Protein AF-A0AAV0XWF2-F1 (afdb_monomer_lite)

pLDDT: mean 73.37, std 20.9, range [36.09, 98.06]

Radius of gyration: 23.1 Å; chains: 1; bounding box: 45×58×69 Å

Foldseek 3Di:
DPPVQCVPDPPPSVPDDDDDDPDDDDDDDDPDDDDDPVVVVVVVVPPDPDPDPPVVVVVVVVVVCVVCVLDDPVRLLVLQQVLQVLCLVCCVPCVLQADDDDPPPPVVDRVCVVPDPPRGTGGDPLSSVLLRLLSVLCCVVAPLHQDPDPPSLVVSLVVSCVVSVVSVDDSVSSSVSSVVVNVVSVVVVVVVVVVVVVVVVD

InterPro domains:
  IPR022242 Transposable element P transposase-like, C-terminal [PF12596] (61-99)

Organism: NCBI:txid13131

Secondary structure (DSSP, 8-state):
--TTHHHHHGGGGGGS--S--------------TT--HHHHHHTT-----S-HHHHHHHHHHHHHHH---S-HHHHHHHHHHHHHHHHHHTTT-GGGB----TT---TT-HHHHH-SS-PPPBPHHHHHHHHHHHHHHHHHHTTS---STTHHHHHHHHHHHHTGGGT--HHHHHHHHHHHHHHHHHHHHHHHHHHHHHTT-

Sequence (202 aa):
MFSLRWYILGKHSDFVFTENTNSQVDLENRLLTENECLTSQMLNLSTFETDDPTECFDLLREFEMAENEPFNELEEDSAQYVAGYICNRFARKYPDLIKQTDDGDVAEDCWTNVKSRGGLKLPSNNLMAAIKFLEIEFKLVNGDNISKSKGIMKNMINRLTPIIQYLSIPQEVIDCLVRTRTFIRMNNLNKQLISDKYQKKK

Structure (mmCIF, N/CA/C/O backbone):
data_AF-A0AAV0XWF2-F1
#
_entry.id   AF-A0AAV0XWF2-F1
#
loop_
_atom_site.group_PDB
_atom_site.id
_atom_site.type_symbol
_atom_site.label_atom_id
_atom_site.label_alt_id
_atom_site.label_comp_id
_atom_site.label_asym_id
_atom_site.label_entity_id
_atom_site.label_seq_id
_atom_site.pdbx_PDB_ins_code
_atom_site.Cartn_x
_atom_site.Cartn_y
_atom_site.Cartn_z
_atom_site.occupancy
_atom_site.B_iso_or_equiv
_atom_site.auth_seq_id
_atom_site.auth_comp_id
_atom_site.auth_asym_id
_atom_site.auth_atom_id
_atom_site.pdbx_PDB_model_num
ATOM 1 N N . MET A 1 1 ? -0.489 18.533 18.727 1.00 52.41 1 MET A N 1
ATOM 2 C CA . MET A 1 1 ? 0.980 18.367 18.642 1.00 52.41 1 MET A CA 1
ATOM 3 C C . MET A 1 1 ? 1.599 18.211 20.047 1.00 52.41 1 MET A C 1
ATOM 5 O O . MET A 1 1 ? 2.389 19.043 20.460 1.00 52.41 1 MET A O 1
ATOM 9 N N . PHE A 1 2 ? 1.229 17.170 20.816 1.00 37.56 2 PHE A N 1
ATOM 10 C CA . PHE A 1 2 ? 1.662 17.010 22.229 1.00 37.56 2 PHE A CA 1
ATOM 11 C C . PHE A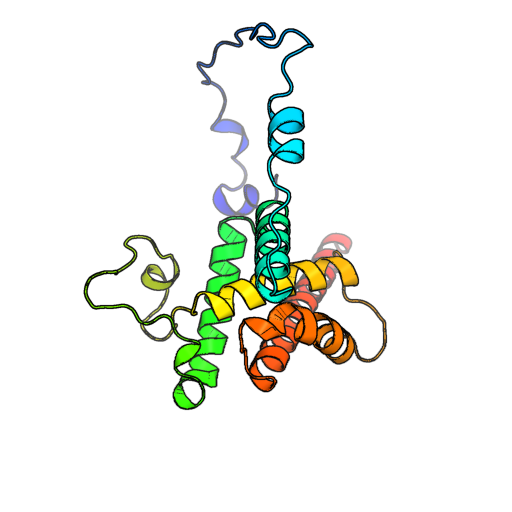 1 2 ? 2.046 15.575 22.643 1.00 37.56 2 PHE A C 1
ATOM 13 O O . PHE A 1 2 ? 2.571 15.375 23.733 1.00 37.56 2 PHE A O 1
ATOM 20 N N . SER A 1 3 ? 1.839 14.566 21.793 1.00 48.34 3 SER A N 1
ATOM 21 C CA . SER A 1 3 ? 2.024 13.157 22.172 1.00 48.34 3 SER A CA 1
ATOM 22 C C . SER A 1 3 ? 3.481 12.682 22.138 1.00 48.34 3 SER A C 1
ATOM 24 O O . SER A 1 3 ? 3.849 11.836 22.946 1.00 48.34 3 SER A O 1
ATOM 26 N N . LEU A 1 4 ? 4.332 13.240 21.266 1.00 51.38 4 LEU A N 1
ATOM 27 C CA . LEU A 1 4 ? 5.756 12.869 21.216 1.00 51.38 4 LEU A CA 1
ATOM 28 C C . LEU A 1 4 ? 6.623 13.612 22.249 1.00 51.38 4 LEU A C 1
ATOM 30 O O . LEU A 1 4 ? 7.622 13.064 22.708 1.00 51.38 4 LEU A O 1
ATOM 34 N N . ARG A 1 5 ? 6.232 14.830 22.660 1.00 42.03 5 ARG A N 1
ATOM 35 C CA . ARG A 1 5 ? 7.021 15.679 23.581 1.00 42.03 5 ARG A CA 1
ATOM 36 C C . ARG A 1 5 ? 7.185 15.067 24.981 1.00 42.03 5 ARG A C 1
ATOM 38 O O . ARG A 1 5 ? 8.212 15.277 25.616 1.00 42.03 5 ARG A O 1
ATOM 45 N N . TRP A 1 6 ? 6.227 14.250 25.423 1.00 43.75 6 TRP A N 1
ATOM 46 C CA . TRP A 1 6 ? 6.288 13.535 26.706 1.00 43.75 6 TRP A CA 1
ATOM 47 C C . TRP A 1 6 ? 7.317 12.400 26.730 1.00 43.75 6 TRP A C 1
ATOM 49 O O . TRP A 1 6 ? 7.845 12.071 27.790 1.00 43.75 6 TRP A O 1
ATOM 59 N N . TYR A 1 7 ? 7.594 11.793 25.574 1.00 48.31 7 TYR A N 1
ATOM 60 C CA . TYR A 1 7 ? 8.431 10.597 25.506 1.00 48.31 7 TYR A CA 1
ATOM 61 C C . TYR A 1 7 ? 9.929 10.923 25.590 1.00 48.31 7 TYR A C 1
ATOM 63 O O . TYR A 1 7 ? 10.714 10.072 25.994 1.00 48.31 7 TYR A O 1
ATOM 71 N N . ILE A 1 8 ? 10.321 12.150 25.225 1.00 54.16 8 ILE A N 1
ATOM 72 C CA . ILE A 1 8 ? 11.732 12.524 25.056 1.00 54.16 8 ILE A CA 1
ATOM 73 C C . ILE A 1 8 ? 12.295 13.310 26.258 1.00 54.16 8 ILE A C 1
ATOM 75 O O . ILE A 1 8 ? 13.470 13.148 26.561 1.00 54.16 8 ILE A O 1
ATOM 79 N N . LEU A 1 9 ? 11.503 14.125 26.976 1.00 54.94 9 LEU A N 1
ATOM 80 C CA . LEU A 1 9 ? 12.057 15.120 27.926 1.00 54.94 9 LEU A CA 1
ATOM 81 C C . LEU A 1 9 ? 11.618 15.002 29.400 1.00 54.94 9 LEU A C 1
ATOM 83 O O . LEU A 1 9 ? 12.156 15.710 30.249 1.00 54.94 9 LEU A O 1
ATOM 87 N N . GLY A 1 10 ? 10.684 14.113 29.753 1.00 55.22 10 GLY A N 1
ATOM 88 C CA . GLY A 1 10 ? 10.199 14.003 31.139 1.00 55.22 10 GLY A CA 1
ATOM 89 C C . GLY A 1 10 ? 9.578 15.303 31.699 1.00 55.22 10 GLY A C 1
ATOM 90 O O . GLY A 1 10 ? 9.295 16.243 30.961 1.00 55.22 10 GLY A O 1
ATOM 91 N N . LYS A 1 11 ? 9.333 15.360 33.021 1.00 48.12 11 LYS A N 1
ATOM 92 C CA . LYS A 1 11 ? 8.515 16.379 33.734 1.00 48.12 11 LYS A CA 1
ATOM 93 C C . LYS A 1 11 ? 9.027 17.840 33.717 1.00 48.12 11 LYS A C 1
ATOM 95 O O . LYS A 1 11 ? 8.490 18.663 34.452 1.00 48.12 11 LYS A O 1
ATOM 100 N N . HIS A 1 12 ? 10.029 18.180 32.908 1.00 48.22 12 HIS A N 1
ATOM 101 C CA . HIS A 1 12 ? 10.646 19.514 32.880 1.00 48.22 12 HIS A CA 1
ATOM 102 C C . HIS A 1 12 ? 10.627 20.183 31.491 1.00 48.22 12 HIS A C 1
ATOM 104 O O . HIS A 1 12 ? 11.421 21.084 31.232 1.00 48.22 12 HIS A O 1
ATOM 110 N N . SER A 1 13 ? 9.710 19.788 30.596 1.00 51.41 13 SER A N 1
ATOM 111 C CA . SER A 1 13 ? 9.604 20.360 29.239 1.00 51.41 13 SER A CA 1
ATOM 112 C C . SER A 1 13 ? 9.285 21.854 29.191 1.00 51.41 13 SER A C 1
ATOM 114 O O . SER A 1 13 ? 9.543 22.494 28.174 1.00 51.41 13 SER A O 1
ATOM 116 N N . ASP A 1 14 ? 8.730 22.407 30.267 1.00 47.56 14 ASP A N 1
ATOM 117 C CA . ASP A 1 14 ? 8.160 23.757 30.261 1.00 47.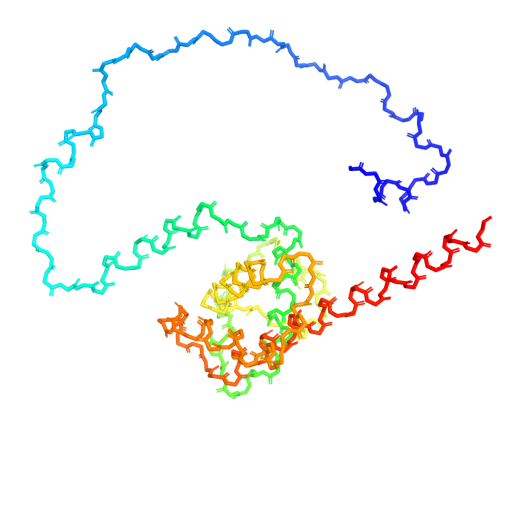56 14 ASP A CA 1
ATOM 118 C C . ASP A 1 14 ? 9.211 24.857 30.495 1.00 47.56 14 ASP A C 1
ATOM 120 O O . ASP A 1 14 ? 8.887 26.037 30.429 1.00 47.56 14 ASP A O 1
ATOM 124 N N . PHE A 1 15 ? 10.478 24.493 30.736 1.00 48.69 15 PHE A N 1
ATOM 125 C CA . PHE A 1 15 ? 11.550 25.445 31.056 1.00 48.69 15 PHE A CA 1
ATOM 126 C C . PHE A 1 15 ? 12.469 25.806 29.870 1.00 48.69 15 PHE A C 1
ATOM 128 O O . PHE A 1 15 ? 13.229 26.760 29.968 1.00 48.69 15 PHE A O 1
ATOM 135 N N . VAL A 1 16 ? 12.445 25.071 28.750 1.00 49.16 16 VAL A N 1
ATOM 136 C CA . VAL A 1 16 ? 13.552 25.140 27.763 1.00 49.16 16 VAL A CA 1
ATOM 137 C C . VAL A 1 16 ? 13.275 26.020 26.534 1.00 49.16 16 VAL A C 1
ATOM 139 O O . VAL A 1 16 ? 14.199 26.291 25.778 1.00 49.16 16 VAL A O 1
ATOM 142 N N . PHE A 1 17 ? 12.066 26.554 26.334 1.00 41.56 17 PHE A N 1
ATOM 143 C CA . PHE A 1 17 ? 11.808 27.436 25.181 1.00 41.56 17 PHE A CA 1
ATOM 144 C C . PHE A 1 17 ? 10.916 28.625 25.532 1.00 41.56 17 PHE A C 1
ATOM 146 O O . PHE A 1 17 ? 9.809 28.772 25.018 1.00 41.56 17 PHE A O 1
ATOM 153 N N . THR A 1 18 ? 11.423 29.496 26.396 1.00 50.41 18 THR A N 1
ATOM 154 C CA . THR A 1 18 ? 11.119 30.925 26.301 1.00 50.41 18 THR A CA 1
ATOM 155 C C . THR A 1 18 ? 12.265 31.610 25.561 1.00 50.41 18 THR A C 1
ATOM 157 O O . THR A 1 18 ? 13.421 31.408 25.914 1.00 50.41 18 THR A O 1
ATOM 160 N N . GLU A 1 19 ? 11.893 32.423 24.570 1.00 48.50 19 GLU A N 1
ATOM 161 C CA . GLU A 1 19 ? 12.713 33.437 23.885 1.00 48.50 19 GLU A CA 1
ATOM 162 C C . GLU A 1 19 ? 13.727 32.944 22.836 1.00 48.50 19 GLU A C 1
ATOM 164 O O . GLU A 1 19 ? 14.867 32.605 23.136 1.00 48.50 19 GLU A O 1
ATOM 169 N N . ASN A 1 20 ? 13.305 32.955 21.561 1.00 43.25 20 ASN A N 1
ATOM 170 C CA . ASN A 1 20 ? 13.874 33.840 20.525 1.00 43.25 20 ASN A CA 1
ATOM 171 C C . ASN A 1 20 ? 13.380 33.451 19.120 1.00 43.25 20 ASN A C 1
ATOM 173 O O . ASN A 1 20 ? 13.890 32.518 18.503 1.00 43.25 20 ASN A O 1
ATOM 177 N N . THR A 1 21 ? 12.437 34.219 18.572 1.00 40.06 21 THR A N 1
ATOM 178 C CA . THR A 1 21 ? 12.176 34.266 17.125 1.00 40.06 21 THR A CA 1
ATOM 179 C C . THR A 1 21 ? 12.342 35.705 16.647 1.00 40.06 21 THR A C 1
ATOM 181 O O . THR A 1 21 ? 11.493 36.548 16.924 1.00 40.06 21 THR A O 1
ATOM 184 N N . ASN A 1 22 ? 13.434 35.980 15.927 1.00 45.53 22 ASN A N 1
ATOM 185 C CA . ASN A 1 22 ? 13.671 37.241 15.216 1.00 45.53 22 ASN A CA 1
ATOM 186 C C . ASN A 1 22 ? 13.050 37.181 13.814 1.00 45.53 22 ASN A C 1
ATOM 188 O O . ASN A 1 22 ? 13.759 37.134 12.811 1.00 45.53 22 ASN A O 1
ATOM 192 N N . SER A 1 23 ? 11.723 37.159 13.729 1.00 48.00 23 SER A N 1
ATOM 193 C CA . SER A 1 23 ? 11.031 37.265 12.443 1.00 48.00 23 SER A CA 1
ATOM 194 C C . SER A 1 23 ? 9.997 38.374 12.539 1.00 48.00 23 SER A C 1
ATOM 196 O O . SER A 1 23 ? 8.970 38.241 13.200 1.00 48.00 23 SER A O 1
ATOM 198 N N . GLN A 1 24 ? 10.348 39.503 11.934 1.00 39.75 24 GLN A N 1
ATOM 199 C CA . GLN A 1 24 ? 9.510 40.680 11.790 1.00 39.75 24 GLN A CA 1
ATOM 200 C C . GLN A 1 24 ? 8.312 40.337 10.897 1.00 39.75 24 GLN A C 1
ATOM 202 O O . GLN A 1 24 ? 8.471 39.768 9.819 1.00 39.75 24 GLN A O 1
ATOM 207 N N . VAL A 1 25 ? 7.112 40.656 11.379 1.00 44.19 25 VAL A N 1
ATOM 208 C CA . VAL A 1 25 ? 5.871 40.600 10.605 1.00 44.19 25 VAL A CA 1
ATOM 209 C C . VAL A 1 25 ? 5.875 41.805 9.671 1.00 44.19 25 VAL A C 1
ATOM 211 O O . VAL A 1 25 ? 5.565 42.908 10.114 1.00 44.19 25 VAL A O 1
ATOM 214 N N . ASP A 1 26 ? 6.236 41.598 8.406 1.00 36.09 26 ASP A N 1
ATOM 215 C CA . ASP A 1 26 ? 6.026 42.599 7.361 1.00 36.09 26 ASP A CA 1
ATOM 216 C C . ASP A 1 26 ? 4.782 42.250 6.534 1.00 36.09 26 ASP A C 1
ATOM 218 O O . ASP A 1 26 ? 4.519 41.107 6.160 1.00 36.09 26 ASP A O 1
ATOM 222 N N . LEU A 1 27 ? 3.974 43.286 6.328 1.00 44.69 27 LEU A N 1
ATOM 223 C CA . LEU A 1 27 ? 2.686 43.288 5.657 1.00 44.69 27 LEU A CA 1
ATOM 224 C C . LEU A 1 27 ? 2.916 43.251 4.136 1.00 44.69 27 LEU A C 1
ATOM 226 O O . LEU A 1 27 ? 3.194 44.285 3.527 1.00 44.69 27 LEU A O 1
ATOM 230 N N . GLU A 1 28 ? 2.820 42.081 3.507 1.00 44.00 28 GLU A N 1
ATOM 231 C CA . GLU A 1 28 ? 2.928 41.991 2.048 1.00 44.00 28 GLU A CA 1
ATOM 232 C C . GLU A 1 28 ? 1.682 42.582 1.369 1.00 44.00 28 GLU A C 1
ATOM 234 O O . GLU A 1 28 ? 0.554 42.102 1.510 1.00 44.00 28 GLU A O 1
ATOM 239 N N . ASN A 1 29 ? 1.897 43.665 0.623 1.00 40.59 29 ASN A N 1
ATOM 240 C CA . ASN A 1 29 ? 0.897 44.281 -0.237 1.00 40.59 29 ASN A CA 1
ATOM 241 C C . ASN A 1 29 ? 0.568 43.355 -1.421 1.00 40.59 29 ASN A C 1
ATOM 243 O O . ASN A 1 29 ? 1.458 42.888 -2.128 1.00 40.59 29 ASN A O 1
ATOM 247 N N . ARG A 1 30 ? -0.734 43.139 -1.658 1.00 41.00 30 ARG A N 1
ATOM 248 C CA . ARG A 1 30 ? -1.288 42.394 -2.802 1.00 41.00 30 ARG A CA 1
ATOM 249 C C . ARG A 1 30 ? -0.748 42.937 -4.128 1.00 41.00 30 ARG A C 1
ATOM 251 O O . ARG A 1 30 ? -1.037 44.070 -4.499 1.00 41.00 30 ARG A O 1
ATOM 258 N N . LEU A 1 31 ? -0.031 42.086 -4.854 1.00 43.12 31 LEU A N 1
ATOM 259 C CA . LEU A 1 31 ? 0.651 42.394 -6.114 1.00 43.12 31 LEU A CA 1
ATOM 260 C C . LEU A 1 31 ? -0.075 41.789 -7.331 1.00 43.12 31 LEU A C 1
ATOM 262 O O . LEU A 1 31 ? 0.564 41.341 -8.273 1.00 43.12 31 LEU A O 1
ATOM 266 N N . LEU A 1 32 ? -1.413 41.734 -7.311 1.00 40.12 32 LEU A N 1
ATOM 267 C CA . LEU A 1 32 ? -2.220 41.266 -8.445 1.00 40.12 32 LEU A CA 1
ATOM 268 C C . LEU A 1 32 ? -3.424 42.190 -8.657 1.00 40.12 32 LEU A C 1
ATOM 270 O O . LEU A 1 32 ? -4.366 42.204 -7.864 1.00 40.12 32 LEU A O 1
ATOM 274 N N . THR A 1 33 ? -3.372 42.967 -9.736 1.00 45.38 33 THR A N 1
ATOM 275 C CA . THR A 1 33 ? -4.508 43.695 -10.314 1.00 45.38 33 THR A CA 1
ATOM 276 C C . THR A 1 33 ? -5.374 42.717 -11.118 1.00 45.38 33 THR A C 1
ATOM 278 O O . THR A 1 33 ? -4.855 41.849 -11.813 1.00 45.38 33 THR A O 1
ATOM 281 N N . GLU A 1 34 ? -6.695 42.853 -11.022 1.00 49.62 34 GLU A N 1
ATOM 282 C CA . GLU A 1 34 ? -7.719 41.840 -11.348 1.00 49.62 34 GLU A CA 1
ATOM 283 C C . GLU A 1 34 ? -7.874 41.382 -12.821 1.00 49.62 34 GLU A C 1
ATOM 285 O O . GLU A 1 34 ? -8.916 40.823 -13.136 1.00 49.62 34 GLU A O 1
ATOM 290 N N . ASN A 1 35 ? -6.921 41.554 -13.749 1.00 52.62 35 ASN A N 1
ATOM 291 C CA . ASN A 1 35 ? -7.235 41.362 -15.183 1.00 52.62 35 ASN A CA 1
ATOM 292 C C . ASN A 1 35 ? -6.208 40.668 -16.098 1.00 52.62 35 ASN A C 1
ATOM 294 O O . ASN A 1 35 ? -6.305 40.817 -17.313 1.00 52.62 35 ASN A O 1
ATOM 298 N N . GLU A 1 36 ? -5.299 39.828 -15.603 1.00 47.50 36 GLU A N 1
ATOM 299 C CA . GLU A 1 36 ? -4.411 39.058 -16.500 1.00 47.50 36 GLU A CA 1
ATOM 300 C C . GLU A 1 36 ? -4.414 37.555 -16.188 1.00 47.50 36 GLU A C 1
ATOM 302 O O . GLU A 1 36 ? -3.466 36.989 -15.651 1.00 47.50 36 GLU A O 1
ATOM 307 N N . CYS A 1 37 ? -5.505 36.872 -16.552 1.00 45.03 37 CYS A N 1
ATOM 308 C CA . CYS A 1 37 ? -5.549 35.408 -16.583 1.00 45.03 37 CYS A CA 1
ATOM 309 C C . CYS A 1 37 ? -4.976 34.894 -17.916 1.00 45.03 37 CYS A C 1
ATOM 311 O O . CYS A 1 37 ? -5.716 34.572 -18.853 1.00 45.03 37 CYS A O 1
ATOM 313 N N . LEU A 1 38 ? -3.642 34.802 -17.981 1.00 46.12 38 LEU A N 1
ATOM 314 C CA . LEU A 1 38 ? -2.884 34.140 -19.059 1.00 46.12 38 LEU A CA 1
ATOM 315 C C . LEU A 1 38 ? -3.366 32.698 -19.315 1.00 46.12 38 LEU A C 1
ATOM 317 O O . LEU A 1 38 ? -3.300 32.196 -20.437 1.00 46.12 38 LEU A O 1
ATOM 321 N N . THR A 1 39 ? -3.928 32.055 -18.291 1.00 54.06 39 THR A N 1
ATOM 322 C CA . THR A 1 39 ? -4.450 30.687 -18.334 1.00 54.06 39 THR A CA 1
ATOM 323 C C . THR A 1 39 ? -5.619 30.526 -19.310 1.00 54.06 39 THR A C 1
ATOM 325 O O . THR A 1 39 ? -5.737 29.483 -19.948 1.00 54.06 39 THR A O 1
ATOM 328 N N . SER A 1 40 ? -6.457 31.557 -19.497 1.00 44.81 40 SER A N 1
ATOM 329 C CA . SER A 1 40 ? -7.588 31.465 -20.438 1.00 44.81 40 SER A CA 1
ATOM 330 C C . SER A 1 40 ? -7.167 31.569 -21.909 1.00 44.81 40 SER A C 1
ATOM 332 O O . SER A 1 40 ? -7.821 30.987 -22.771 1.00 44.81 40 SER A O 1
ATOM 334 N N . GLN A 1 41 ? -6.057 32.257 -22.208 1.00 48.84 41 GLN A N 1
ATOM 335 C CA . GLN A 1 41 ? -5.552 32.380 -23.580 1.00 48.84 41 GLN A CA 1
ATOM 336 C C . GLN A 1 41 ? -4.835 31.110 -24.050 1.00 48.84 41 GLN A C 1
ATOM 338 O O . GLN A 1 41 ? -4.954 30.757 -25.221 1.00 48.84 41 GLN A O 1
ATOM 343 N N . MET A 1 42 ? -4.163 30.385 -23.150 1.00 51.75 42 MET A N 1
ATOM 344 C CA . MET A 1 42 ? -3.501 29.120 -23.500 1.00 51.75 42 MET A CA 1
ATOM 345 C C . MET A 1 42 ? -4.497 27.998 -23.825 1.00 51.75 42 MET A C 1
ATOM 347 O O . MET A 1 42 ? -4.247 27.217 -24.738 1.00 51.75 42 MET A O 1
ATOM 351 N N . LEU A 1 43 ? -5.660 27.964 -23.160 1.00 54.78 43 LEU A N 1
ATOM 352 C CA . LEU A 1 43 ? -6.696 26.949 -23.407 1.00 54.78 43 LEU A CA 1
ATOM 353 C C . LEU A 1 43 ? -7.336 27.042 -24.803 1.00 54.78 43 LEU A C 1
ATOM 355 O O . LEU A 1 43 ? -7.799 26.032 -25.324 1.00 54.78 43 LEU A O 1
ATOM 359 N N . ASN A 1 44 ? -7.339 28.222 -25.432 1.00 47.97 44 ASN A N 1
ATOM 360 C CA . ASN A 1 44 ? -7.906 28.407 -26.774 1.00 47.97 44 ASN A CA 1
ATOM 361 C C . ASN A 1 44 ? -6.928 28.078 -27.914 1.00 47.97 44 ASN A C 1
ATOM 363 O O . ASN A 1 44 ? -7.349 28.039 -29.069 1.00 47.97 44 ASN A O 1
ATOM 367 N N . LEU A 1 45 ? -5.641 27.856 -27.620 1.00 41.81 45 LEU A N 1
ATOM 368 C CA . LEU A 1 45 ? -4.628 27.546 -28.636 1.00 41.81 45 LEU A CA 1
ATOM 369 C C . LEU A 1 45 ? -4.300 26.048 -28.737 1.00 41.81 45 LEU A C 1
ATOM 371 O O . LEU A 1 45 ? -3.645 25.637 -29.691 1.00 41.81 45 LEU A O 1
ATOM 375 N N . SER A 1 46 ? -4.764 25.226 -27.792 1.00 45.91 46 SER A N 1
ATOM 376 C CA . SER A 1 46 ? -4.453 23.796 -27.712 1.00 45.91 46 SER A CA 1
ATOM 377 C C . SER A 1 46 ? -5.651 22.907 -28.063 1.00 45.91 46 SER A C 1
ATOM 379 O O . SER A 1 46 ? -6.050 22.051 -27.279 1.00 45.91 46 SER A O 1
ATOM 381 N N . THR A 1 47 ? -6.217 23.067 -29.260 1.00 45.12 47 THR A N 1
ATOM 382 C CA . THR A 1 47 ? -6.905 21.948 -29.933 1.00 45.12 47 THR A CA 1
ATOM 383 C C . THR A 1 47 ? -5.825 21.022 -30.492 1.00 45.12 47 THR A C 1
ATOM 385 O O . THR A 1 47 ? -5.447 21.122 -31.656 1.00 45.12 47 THR A O 1
ATOM 388 N N . PHE A 1 48 ? -5.252 20.179 -29.632 1.00 43.16 48 PHE A N 1
ATOM 389 C CA . PHE A 1 48 ? -4.410 19.071 -30.067 1.00 43.16 48 PHE A CA 1
ATOM 390 C C . PHE A 1 48 ? -5.313 17.868 -30.337 1.00 43.16 48 PHE A C 1
ATOM 392 O O . PHE A 1 48 ? -5.912 17.308 -29.422 1.00 43.16 48 PHE A O 1
ATOM 399 N N . GLU A 1 49 ? -5.425 17.492 -31.609 1.00 49.78 49 GLU A N 1
ATOM 400 C CA . GLU A 1 49 ? -5.871 16.158 -31.999 1.00 49.78 49 GLU A CA 1
ATOM 401 C C . GLU A 1 49 ? -4.765 15.173 -31.597 1.00 49.78 49 GLU A C 1
ATOM 403 O O . GLU A 1 49 ? -3.750 15.047 -32.279 1.00 49.78 49 GLU A O 1
ATOM 408 N N . THR A 1 50 ? -4.914 14.526 -30.443 1.00 41.50 50 THR A N 1
ATOM 409 C CA . THR A 1 50 ? -4.091 13.373 -30.064 1.00 41.50 50 THR A CA 1
ATOM 410 C C . THR A 1 50 ? -4.935 12.115 -30.210 1.00 41.50 50 THR A C 1
ATOM 412 O O . THR A 1 50 ? -5.858 11.887 -29.430 1.00 41.50 50 THR A O 1
ATOM 415 N N . ASP A 1 51 ? -4.604 11.306 -31.215 1.00 44.84 51 ASP A N 1
ATOM 416 C CA . ASP A 1 51 ? -5.256 10.043 -31.591 1.00 44.84 51 ASP A CA 1
ATOM 417 C C . ASP A 1 51 ? -5.036 8.875 -30.595 1.00 44.84 51 ASP A C 1
ATOM 419 O O . ASP A 1 51 ? -5.292 7.719 -30.933 1.00 44.84 51 ASP A O 1
ATOM 423 N N . ASP A 1 52 ? -4.605 9.133 -29.355 1.00 49.97 52 ASP A N 1
ATOM 424 C CA . ASP A 1 52 ? -4.465 8.098 -28.321 1.00 49.97 52 ASP A CA 1
ATOM 425 C C . ASP A 1 52 ? -5.003 8.570 -26.949 1.00 49.97 52 ASP A C 1
ATOM 427 O O . ASP A 1 52 ? -4.389 9.413 -26.291 1.00 49.97 52 ASP A O 1
ATOM 431 N N . PRO A 1 53 ? -6.143 8.028 -26.473 1.00 50.69 53 PRO A N 1
ATOM 432 C CA . PRO A 1 53 ? -6.721 8.341 -25.161 1.00 50.69 53 PRO A CA 1
ATOM 433 C C . PRO A 1 53 ? -5.840 7.969 -23.958 1.00 50.69 53 PRO A C 1
ATOM 435 O O . PRO A 1 53 ? -6.178 8.330 -22.827 1.00 50.69 53 PRO A O 1
ATOM 438 N N . THR A 1 54 ? -4.765 7.205 -24.170 1.00 50.62 54 THR A N 1
ATOM 439 C CA . THR A 1 54 ? -3.960 6.617 -23.092 1.00 50.62 54 THR A CA 1
ATOM 440 C C . THR A 1 54 ? -3.050 7.649 -22.415 1.00 50.62 54 THR A C 1
ATOM 442 O O . THR A 1 54 ? -2.996 7.687 -21.189 1.00 50.62 54 THR A O 1
ATOM 445 N N . GLU A 1 55 ? -2.433 8.565 -23.171 1.00 47.53 55 GLU A N 1
ATOM 446 C CA . GLU A 1 55 ? -1.499 9.567 -22.618 1.00 47.53 55 GLU A CA 1
ATOM 447 C C . GLU A 1 55 ? -2.197 10.658 -21.779 1.00 47.53 55 GLU A C 1
ATOM 449 O O . GLU A 1 55 ? -1.645 11.164 -20.802 1.00 47.53 55 GLU A O 1
ATOM 454 N N . CYS A 1 56 ? -3.450 11.001 -22.101 1.00 46.88 56 CYS A N 1
ATOM 455 C CA . CYS A 1 56 ? -4.213 12.019 -21.366 1.00 46.88 56 CYS A CA 1
ATOM 456 C C . CYS A 1 56 ? -4.606 11.554 -19.947 1.00 46.88 56 CYS A C 1
ATOM 458 O O . CYS A 1 56 ? -4.689 12.359 -19.015 1.00 46.88 56 CYS A O 1
ATOM 460 N N . PHE A 1 57 ? -4.815 10.246 -19.765 1.00 54.09 57 PHE A N 1
ATOM 461 C CA . PHE A 1 57 ? -5.190 9.653 -18.478 1.00 54.09 57 PHE A CA 1
ATOM 462 C C . PHE A 1 57 ? -4.035 9.578 -17.476 1.00 54.09 57 PHE A C 1
ATOM 464 O O . PHE A 1 57 ? -4.287 9.510 -16.269 1.00 54.09 57 PHE A O 1
ATOM 471 N N . ASP A 1 58 ? -2.799 9.566 -17.971 1.00 58.62 58 ASP A N 1
ATOM 472 C CA . ASP A 1 58 ? -1.597 9.510 -17.144 1.00 58.62 58 ASP A CA 1
ATOM 473 C C . ASP A 1 58 ? -1.290 10.889 -16.553 1.00 58.62 58 ASP A C 1
ATOM 475 O O . ASP A 1 58 ? -1.101 11.002 -15.342 1.00 58.62 58 ASP A O 1
ATOM 479 N N . LEU A 1 59 ? -1.398 11.956 -17.356 1.00 63.72 59 LEU A N 1
ATOM 480 C CA . LEU A 1 59 ? -1.222 13.334 -16.881 1.00 63.72 59 LEU A CA 1
ATOM 481 C C . LEU A 1 59 ? -2.241 13.713 -15.797 1.00 63.72 59 LEU A C 1
ATOM 483 O O . LEU A 1 59 ? -1.860 14.227 -14.750 1.00 63.72 59 LEU A O 1
ATOM 487 N N . LEU A 1 60 ? -3.533 13.432 -16.006 1.00 66.38 60 LEU A N 1
ATOM 488 C CA . LEU A 1 60 ? -4.573 13.723 -15.007 1.00 66.38 60 LEU A CA 1
ATOM 489 C C . LEU A 1 60 ? -4.315 12.998 -13.678 1.00 66.38 60 LEU A C 1
ATOM 491 O O . LEU A 1 60 ? -4.476 13.597 -12.616 1.00 66.38 60 LEU A O 1
ATOM 495 N N . ARG A 1 61 ? -3.858 11.741 -13.724 1.00 64.38 61 ARG A N 1
ATOM 496 C CA . ARG A 1 61 ? -3.511 10.977 -12.518 1.00 64.38 61 ARG A CA 1
ATOM 497 C C . ARG A 1 61 ? -2.269 11.511 -11.820 1.00 64.38 61 ARG A C 1
ATOM 499 O O . ARG A 1 61 ? -2.255 11.564 -10.594 1.00 64.38 61 ARG A O 1
ATOM 506 N N . GLU A 1 62 ? -1.246 11.916 -12.564 1.00 62.59 62 GLU A N 1
ATOM 507 C CA . GLU A 1 62 ? -0.068 12.568 -11.986 1.00 62.59 62 GLU A CA 1
ATOM 508 C C . GLU A 1 62 ? -0.441 13.874 -11.271 1.00 62.59 62 GLU A C 1
ATOM 510 O O . GLU A 1 62 ? 0.016 14.105 -10.151 1.00 62.59 62 GLU A O 1
ATOM 515 N N . PHE A 1 63 ? -1.333 14.684 -11.855 1.00 62.88 63 PHE A N 1
ATOM 516 C CA . PHE A 1 63 ? -1.867 15.882 -11.198 1.00 62.88 63 PHE A CA 1
ATOM 517 C C . PHE A 1 63 ? -2.673 15.545 -9.932 1.00 62.88 63 PHE A C 1
ATOM 519 O O . PHE A 1 63 ? -2.446 16.151 -8.886 1.00 62.88 63 PHE A O 1
ATOM 526 N N . GLU A 1 64 ? -3.558 14.544 -9.979 1.00 64.69 64 GLU A N 1
ATOM 527 C CA . GLU A 1 64 ? -4.329 14.094 -8.808 1.00 64.69 64 GLU A CA 1
ATOM 528 C C . GLU A 1 64 ? -3.433 13.563 -7.673 1.00 64.69 64 GLU A C 1
ATOM 530 O O . GLU A 1 64 ? -3.743 13.765 -6.493 1.00 64.69 64 GLU A O 1
ATOM 535 N N . MET A 1 65 ? -2.317 12.904 -8.015 1.00 62.31 65 MET A N 1
ATOM 536 C CA . MET A 1 65 ? -1.300 12.450 -7.060 1.00 62.31 65 MET A CA 1
ATOM 537 C C . MET A 1 65 ? -0.523 13.617 -6.449 1.00 62.31 65 MET A C 1
ATOM 539 O O . MET A 1 65 ? -0.281 13.607 -5.244 1.00 62.31 65 MET A O 1
ATOM 543 N N . ALA A 1 66 ? -0.150 14.613 -7.256 1.00 58.00 66 ALA A N 1
ATOM 544 C CA . ALA A 1 66 ? 0.583 15.789 -6.793 1.00 58.00 66 ALA A CA 1
ATOM 545 C C . ALA A 1 66 ? -0.242 16.651 -5.820 1.00 58.00 66 ALA A C 1
ATOM 547 O O . ALA A 1 66 ? 0.320 17.252 -4.905 1.00 58.00 66 ALA A O 1
ATOM 548 N N . GLU A 1 67 ? -1.569 16.684 -5.970 1.00 62.44 67 GLU A N 1
ATOM 549 C CA . GLU A 1 67 ? -2.459 17.398 -5.044 1.00 62.44 67 GLU A CA 1
ATOM 550 C C . GLU A 1 67 ? -2.810 16.596 -3.775 1.00 62.44 67 GLU A C 1
ATOM 552 O O . GLU A 1 67 ? -3.186 17.190 -2.763 1.00 62.44 67 GLU A O 1
ATOM 557 N N . ASN A 1 68 ? -2.664 15.264 -3.782 1.00 67.00 68 ASN A N 1
ATOM 558 C CA . ASN A 1 68 ? -3.034 14.381 -2.667 1.00 67.00 68 ASN A CA 1
ATOM 559 C C . ASN A 1 68 ? -1.867 13.511 -2.184 1.00 67.00 68 ASN A C 1
ATOM 561 O O . ASN A 1 68 ? -1.992 12.285 -2.136 1.00 67.00 68 ASN A O 1
ATOM 565 N N . GLU A 1 69 ? -0.752 14.124 -1.777 1.00 82.81 69 GLU A N 1
ATOM 566 C CA . GLU A 1 69 ? 0.363 13.385 -1.175 1.00 82.81 69 GLU A CA 1
ATOM 567 C C . GLU A 1 69 ? -0.123 12.644 0.097 1.00 82.81 69 GLU A C 1
ATOM 569 O O . GLU A 1 69 ? -0.480 13.276 1.100 1.00 82.81 69 GLU A O 1
ATOM 574 N N . PRO A 1 70 ? -0.214 11.295 0.082 1.00 87.56 70 PRO A N 1
ATOM 575 C CA . PRO A 1 70 ? -0.952 10.563 1.111 1.00 87.56 70 PRO A CA 1
ATOM 576 C C . PRO A 1 70 ? -0.158 10.364 2.400 1.00 87.56 70 PRO A C 1
ATOM 578 O O . PRO A 1 70 ? -0.735 9.911 3.399 1.00 87.56 70 PRO A O 1
ATOM 581 N N . PHE A 1 71 ? 1.135 10.676 2.368 1.00 89.62 71 PHE A N 1
ATOM 582 C CA . PHE A 1 71 ? 2.082 10.506 3.453 1.00 89.62 71 PHE A CA 1
ATOM 583 C C . PHE A 1 71 ? 2.779 11.833 3.749 1.00 89.62 71 PHE A C 1
ATOM 585 O O . PHE A 1 71 ? 3.155 12.566 2.844 1.00 89.62 71 PHE A O 1
ATOM 592 N N . ASN A 1 72 ? 3.007 12.131 5.025 1.00 90.56 72 ASN A N 1
ATOM 593 C CA . ASN A 1 72 ? 4.098 13.048 5.367 1.00 90.56 72 ASN A CA 1
ATOM 594 C C . ASN A 1 72 ? 5.457 12.330 5.250 1.00 90.56 72 ASN A C 1
ATOM 596 O O . ASN A 1 72 ? 5.499 11.106 5.169 1.00 90.56 72 ASN A O 1
ATOM 600 N N . GLU A 1 73 ? 6.559 13.076 5.324 1.00 84.75 73 GLU A N 1
ATOM 601 C CA . GLU A 1 73 ? 7.934 12.557 5.205 1.00 84.75 73 GLU A CA 1
ATOM 602 C C . GLU A 1 73 ? 8.194 11.300 6.069 1.00 84.75 73 GLU A C 1
ATOM 604 O O . GLU A 1 73 ? 8.671 10.275 5.585 1.00 84.75 73 GLU A O 1
ATOM 609 N N . LEU A 1 74 ? 7.768 11.313 7.339 1.00 83.75 74 LEU A N 1
ATOM 610 C CA . LEU A 1 74 ? 7.938 10.172 8.248 1.00 83.75 74 LEU A CA 1
ATOM 611 C C . LEU A 1 74 ? 7.064 8.964 7.863 1.00 83.75 74 LEU A C 1
ATOM 613 O O . LEU A 1 74 ? 7.445 7.800 8.052 1.00 83.75 74 LEU A O 1
ATOM 617 N N . GLU A 1 75 ? 5.848 9.224 7.395 1.00 90.12 75 GLU A N 1
ATOM 618 C CA . GLU A 1 75 ? 4.950 8.182 6.907 1.00 90.12 75 GLU A CA 1
ATOM 619 C C . GLU A 1 75 ? 5.463 7.573 5.601 1.00 90.12 75 GLU A C 1
ATOM 621 O O . GLU A 1 75 ? 5.319 6.365 5.418 1.00 90.12 75 GLU A O 1
ATOM 626 N N . GLU A 1 76 ? 6.115 8.363 4.748 1.00 89.88 76 GLU A N 1
ATOM 627 C CA . GLU A 1 76 ? 6.709 7.905 3.494 1.00 89.88 76 GLU A CA 1
ATOM 628 C C . GLU A 1 76 ? 7.892 6.967 3.758 1.00 89.88 76 GLU A C 1
ATOM 630 O O . GLU A 1 76 ? 7.920 5.856 3.225 1.00 89.88 76 GLU A O 1
ATOM 635 N N . ASP A 1 77 ? 8.781 7.313 4.692 1.00 87.31 77 ASP A N 1
ATOM 636 C CA . ASP A 1 77 ? 9.846 6.416 5.166 1.00 87.31 77 ASP A CA 1
ATOM 637 C C . ASP A 1 77 ? 9.289 5.104 5.738 1.00 87.31 77 ASP A C 1
ATOM 639 O O . ASP A 1 77 ? 9.811 4.002 5.513 1.00 87.31 77 ASP A O 1
ATOM 643 N N . SER A 1 78 ? 8.192 5.201 6.491 1.00 89.62 78 SER A N 1
ATOM 644 C CA . SER A 1 78 ? 7.514 4.037 7.066 1.00 89.62 78 SER A CA 1
ATOM 645 C C . SER A 1 78 ? 6.875 3.165 5.981 1.00 89.62 78 SER A C 1
ATOM 647 O O . SER A 1 78 ? 6.933 1.932 6.056 1.00 89.62 78 SER A O 1
ATOM 649 N N . ALA A 1 79 ? 6.288 3.787 4.960 1.00 92.44 79 ALA A N 1
ATOM 650 C CA . ALA A 1 79 ? 5.722 3.112 3.803 1.00 92.44 79 ALA A CA 1
ATOM 651 C C . ALA A 1 79 ? 6.817 2.414 2.988 1.00 92.44 79 ALA A C 1
ATOM 653 O O . ALA A 1 79 ? 6.668 1.234 2.663 1.00 92.44 79 ALA A O 1
ATOM 654 N N . GLN A 1 80 ? 7.953 3.076 2.758 1.00 91.38 80 GLN A N 1
ATOM 655 C CA . GLN A 1 80 ? 9.115 2.503 2.083 1.00 91.38 80 GLN A CA 1
ATOM 656 C C . GLN A 1 80 ? 9.687 1.306 2.856 1.00 91.38 80 GLN A C 1
ATOM 658 O O . GLN A 1 80 ? 10.041 0.288 2.259 1.00 91.38 80 GLN A O 1
ATOM 663 N N . TYR A 1 81 ? 9.702 1.361 4.191 1.00 90.00 81 TYR A N 1
ATOM 664 C CA . TYR A 1 81 ? 10.095 0.217 5.014 1.00 90.00 81 TYR A CA 1
ATOM 665 C C . TYR A 1 81 ? 9.177 -0.999 4.802 1.00 90.00 81 TYR A C 1
ATOM 667 O O . TYR A 1 81 ? 9.646 -2.128 4.625 1.00 90.00 81 TYR A O 1
ATOM 675 N N . VAL A 1 82 ? 7.858 -0.785 4.789 1.00 92.06 82 VAL A N 1
ATOM 676 C CA . VAL A 1 82 ? 6.879 -1.851 4.512 1.00 92.06 82 VAL A CA 1
ATOM 677 C C . VAL A 1 82 ? 7.031 -2.375 3.083 1.00 92.06 82 VAL A C 1
ATOM 679 O O . VAL A 1 82 ? 6.988 -3.590 2.867 1.00 92.06 82 VAL A O 1
ATOM 682 N N . ALA A 1 83 ? 7.261 -1.484 2.120 1.00 93.12 83 ALA A N 1
ATOM 683 C CA . ALA A 1 83 ? 7.538 -1.838 0.736 1.00 93.12 83 ALA A CA 1
ATOM 684 C C . ALA A 1 83 ? 8.768 -2.748 0.641 1.00 93.12 83 ALA A C 1
ATOM 686 O O . ALA A 1 83 ? 8.708 -3.797 0.007 1.00 93.12 83 ALA A O 1
ATOM 687 N N . GLY A 1 84 ? 9.841 -2.428 1.367 1.00 91.44 84 GLY A N 1
ATOM 688 C CA . GLY A 1 84 ? 11.053 -3.240 1.378 1.00 91.44 84 GLY A CA 1
ATOM 689 C C . GLY A 1 84 ? 10.861 -4.642 1.961 1.00 91.44 84 GLY A C 1
ATOM 690 O O . GLY A 1 84 ? 11.470 -5.601 1.475 1.00 91.44 84 GLY A O 1
ATOM 691 N N . TYR A 1 85 ? 9.963 -4.809 2.940 1.00 91.31 85 TYR A N 1
ATOM 692 C CA . TYR A 1 85 ? 9.534 -6.137 3.398 1.00 91.31 85 TYR A CA 1
ATOM 693 C C . TYR A 1 85 ? 8.850 -6.932 2.272 1.00 91.31 85 TYR A C 1
ATOM 695 O O . TYR A 1 85 ? 9.144 -8.117 2.081 1.00 91.31 85 TYR A O 1
ATOM 703 N N . ILE A 1 86 ? 7.968 -6.287 1.503 1.00 93.50 86 ILE A N 1
ATOM 704 C CA . ILE A 1 86 ? 7.258 -6.909 0.376 1.00 93.50 86 ILE A CA 1
ATOM 705 C C . ILE A 1 86 ? 8.240 -7.263 -0.746 1.00 93.50 86 ILE A C 1
ATOM 707 O O . ILE A 1 86 ? 8.219 -8.396 -1.231 1.00 93.50 86 ILE A O 1
ATOM 711 N N . CYS A 1 87 ? 9.162 -6.361 -1.084 1.00 93.00 87 CYS A N 1
ATOM 712 C CA . CYS A 1 87 ? 10.245 -6.618 -2.030 1.00 93.00 87 CYS A CA 1
ATOM 713 C C . CYS A 1 87 ? 11.054 -7.848 -1.634 1.00 93.00 87 CYS A C 1
ATOM 715 O O . CYS A 1 87 ? 11.294 -8.724 -2.458 1.00 93.00 87 CYS A O 1
ATOM 717 N N . ASN A 1 88 ? 11.453 -7.960 -0.364 1.00 91.06 88 ASN A N 1
ATOM 718 C CA . ASN A 1 88 ? 12.209 -9.118 0.096 1.00 91.06 88 ASN A CA 1
ATOM 719 C C . AS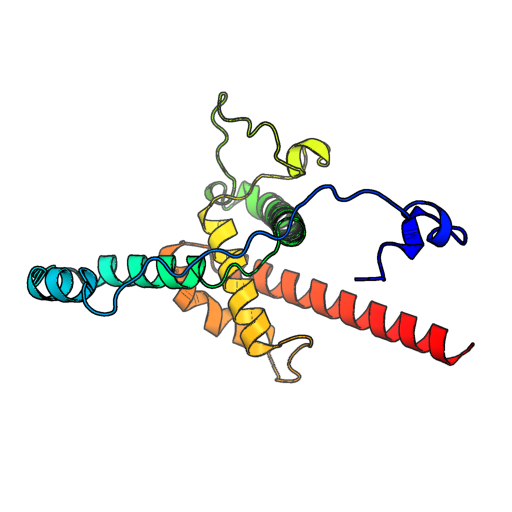N A 1 88 ? 11.395 -10.421 -0.016 1.00 91.06 88 ASN A C 1
ATOM 721 O O . ASN A 1 88 ? 11.921 -11.448 -0.445 1.00 91.06 88 ASN A O 1
ATOM 725 N N . ARG A 1 89 ? 10.095 -10.373 0.302 1.00 93.12 89 ARG A N 1
ATOM 726 C CA . ARG A 1 89 ? 9.186 -11.525 0.202 1.00 93.12 89 ARG A CA 1
ATOM 727 C C . ARG A 1 89 ? 9.036 -12.041 -1.232 1.00 93.12 89 ARG A C 1
ATOM 729 O O . ARG A 1 89 ? 8.985 -13.254 -1.428 1.00 93.12 89 ARG A O 1
ATOM 736 N N . PHE A 1 90 ? 8.965 -11.144 -2.214 1.00 95.06 90 PHE A N 1
ATOM 737 C CA . PHE A 1 90 ? 8.747 -11.485 -3.625 1.00 95.06 90 PHE A CA 1
ATOM 738 C C . PHE A 1 90 ? 10.008 -11.421 -4.494 1.00 95.06 90 PHE A C 1
ATOM 740 O O . PHE A 1 90 ? 9.946 -11.700 -5.689 1.00 95.06 90 PHE A O 1
ATOM 747 N N . ALA A 1 91 ? 11.163 -11.149 -3.889 1.00 91.50 91 ALA A N 1
ATOM 748 C CA . ALA A 1 91 ? 12.439 -10.896 -4.551 1.00 91.50 91 ALA A CA 1
ATOM 749 C C . ALA A 1 91 ? 12.834 -11.908 -5.630 1.00 91.50 91 ALA A C 1
ATOM 751 O O . ALA A 1 91 ? 13.443 -11.539 -6.625 1.00 91.50 91 ALA A O 1
ATOM 752 N N . ARG A 1 92 ? 12.548 -13.194 -5.402 1.00 92.69 92 ARG A N 1
ATOM 753 C CA . ARG A 1 92 ? 12.922 -14.268 -6.334 1.00 92.69 92 ARG A CA 1
ATOM 754 C C . ARG A 1 92 ? 11.998 -14.354 -7.544 1.00 92.69 92 ARG A C 1
ATOM 756 O O . ARG A 1 92 ? 12.414 -14.867 -8.571 1.00 92.69 92 ARG A O 1
ATOM 763 N N . LYS A 1 93 ? 10.742 -13.928 -7.394 1.00 97.00 93 LYS A N 1
ATOM 764 C CA . LYS A 1 93 ? 9.697 -14.088 -8.410 1.00 97.00 93 LYS A CA 1
ATOM 765 C C . LYS A 1 93 ? 9.501 -12.818 -9.233 1.00 97.00 93 LYS A C 1
ATOM 767 O O . LYS A 1 93 ? 9.236 -12.915 -10.422 1.00 97.00 93 LYS A O 1
ATOM 772 N N . TYR A 1 94 ? 9.652 -11.658 -8.598 1.00 95.88 94 TYR A N 1
ATOM 773 C CA . TYR A 1 94 ? 9.457 -10.349 -9.213 1.00 95.88 94 TYR A CA 1
ATOM 774 C C . TYR A 1 94 ? 10.627 -9.425 -8.844 1.00 95.88 94 TYR A C 1
ATOM 776 O O . TYR A 1 94 ? 10.494 -8.595 -7.940 1.00 95.88 94 TYR A O 1
ATOM 784 N N . PRO A 1 95 ? 11.798 -9.598 -9.481 1.00 93.00 95 PRO A N 1
ATOM 785 C CA . PRO A 1 95 ? 12.964 -8.758 -9.216 1.00 93.00 95 PRO A CA 1
ATOM 786 C C . PRO A 1 95 ? 12.709 -7.281 -9.552 1.00 93.00 95 PRO A C 1
ATOM 788 O O . PRO A 1 95 ? 13.216 -6.420 -8.843 1.00 93.00 95 PRO A O 1
ATOM 791 N N . ASP A 1 96 ? 11.846 -6.990 -10.528 1.00 92.75 96 ASP A N 1
ATOM 792 C CA . ASP A 1 96 ? 11.511 -5.628 -10.986 1.00 92.75 96 ASP A CA 1
ATOM 793 C C . ASP A 1 96 ? 10.752 -4.782 -9.941 1.00 92.75 96 ASP A C 1
ATOM 795 O O . ASP A 1 96 ? 10.591 -3.569 -10.079 1.00 92.75 96 ASP A O 1
ATOM 799 N N . LEU A 1 97 ? 10.293 -5.407 -8.850 1.00 92.62 97 LEU A N 1
ATOM 800 C CA . LEU A 1 97 ? 9.755 -4.690 -7.688 1.00 92.62 97 LEU A CA 1
ATOM 801 C C . LEU A 1 97 ? 10.843 -3.977 -6.881 1.00 92.62 97 LEU A C 1
ATOM 803 O O . LEU A 1 97 ? 10.528 -3.155 -6.023 1.00 92.62 97 LEU A O 1
ATOM 807 N N . ILE A 1 98 ? 12.107 -4.331 -7.098 1.00 91.94 98 ILE A N 1
ATOM 808 C CA . ILE A 1 98 ? 13.257 -3.786 -6.389 1.00 91.94 98 ILE A CA 1
ATOM 809 C C . ILE A 1 98 ? 13.868 -2.702 -7.274 1.00 91.94 98 ILE A C 1
ATOM 811 O O . ILE A 1 98 ? 14.103 -2.932 -8.459 1.00 91.94 98 ILE A O 1
ATOM 815 N N . LYS A 1 99 ? 14.140 -1.524 -6.706 1.00 88.19 99 LYS A N 1
ATOM 816 C CA . LYS A 1 99 ? 14.881 -0.479 -7.416 1.00 88.19 99 LYS A CA 1
ATOM 817 C C . LYS A 1 99 ? 16.263 -1.028 -7.756 1.00 88.19 99 LYS A C 1
ATOM 819 O O . LYS A 1 99 ? 16.986 -1.465 -6.860 1.00 88.19 99 LYS A O 1
ATOM 824 N N . GLN A 1 100 ? 16.616 -1.016 -9.037 1.00 80.12 100 GLN A N 1
ATOM 825 C CA . GLN A 1 100 ? 17.993 -1.263 -9.439 1.00 80.12 100 GLN A CA 1
ATOM 826 C C . GLN A 1 100 ? 18.797 -0.028 -9.037 1.00 80.12 100 GLN A C 1
ATOM 828 O O . GLN A 1 100 ? 18.529 1.076 -9.502 1.00 80.12 100 GLN A O 1
ATOM 833 N N . THR A 1 101 ? 19.687 -0.193 -8.068 1.00 65.56 101 THR A N 1
ATOM 834 C CA . THR A 1 101 ? 20.698 0.809 -7.750 1.00 65.56 101 THR A CA 1
ATOM 835 C C . THR A 1 101 ? 21.865 0.542 -8.680 1.00 65.56 101 THR A C 1
ATOM 837 O O . THR A 1 101 ? 22.593 -0.428 -8.467 1.00 65.56 101 THR A O 1
ATOM 840 N N . ASP A 1 102 ? 22.016 1.360 -9.716 1.00 54.97 102 ASP A N 1
ATOM 841 C CA . ASP A 1 102 ? 23.285 1.426 -10.431 1.00 54.97 102 ASP A CA 1
ATOM 842 C C . ASP A 1 102 ? 24.369 1.870 -9.435 1.00 54.97 102 ASP A C 1
ATOM 844 O O . ASP A 1 102 ? 24.088 2.645 -8.514 1.00 54.97 102 ASP A O 1
ATOM 848 N N . ASP A 1 103 ? 25.604 1.389 -9.608 1.00 44.81 103 ASP A N 1
ATOM 849 C CA . ASP A 1 103 ? 26.744 1.575 -8.685 1.00 44.81 103 ASP A CA 1
ATOM 850 C C . ASP A 1 103 ? 27.123 3.053 -8.388 1.00 44.81 103 ASP A C 1
ATOM 852 O O . ASP A 1 103 ? 28.073 3.308 -7.649 1.00 44.81 103 ASP A O 1
ATOM 856 N N . GLY A 1 104 ? 26.402 4.039 -8.936 1.00 50.09 104 GLY A N 1
ATOM 857 C CA . GLY A 1 104 ? 26.622 5.476 -8.733 1.00 50.09 104 GLY A CA 1
ATOM 858 C C . GLY A 1 104 ? 25.475 6.249 -8.073 1.00 50.09 104 GLY A C 1
ATOM 859 O O . GLY A 1 104 ? 25.664 7.422 -7.772 1.00 50.09 104 GLY A O 1
ATOM 860 N N . ASP A 1 105 ? 24.317 5.627 -7.826 1.00 49.47 105 ASP A N 1
ATOM 861 C CA . ASP A 1 105 ? 23.094 6.311 -7.365 1.00 49.47 105 ASP A CA 1
ATOM 862 C C . ASP A 1 105 ? 22.722 5.876 -5.938 1.00 49.47 105 ASP A C 1
ATOM 864 O O . ASP A 1 105 ? 21.570 5.566 -5.602 1.00 49.47 105 ASP A O 1
ATOM 868 N N . VAL A 1 106 ? 23.742 5.787 -5.076 1.00 52.25 106 VAL A N 1
ATOM 869 C CA . VAL A 1 106 ? 23.538 5.625 -3.636 1.00 52.25 106 VAL A CA 1
ATOM 870 C C . VAL A 1 106 ? 22.916 6.926 -3.155 1.00 52.25 106 VAL A C 1
ATOM 872 O O . VAL A 1 106 ? 23.626 7.871 -2.839 1.00 52.25 106 VAL A O 1
ATOM 875 N N . ALA A 1 107 ? 21.582 6.978 -3.152 1.00 53.31 107 ALA A N 1
ATOM 876 C CA . ALA A 1 107 ? 20.823 8.051 -2.530 1.00 53.31 107 ALA A CA 1
ATOM 877 C C . ALA A 1 107 ? 21.369 8.237 -1.109 1.00 53.31 107 ALA A C 1
ATOM 879 O O . ALA A 1 107 ? 21.145 7.391 -0.234 1.00 53.31 107 ALA A O 1
ATOM 880 N N . GLU A 1 108 ? 22.147 9.305 -0.941 1.00 50.59 108 GLU A N 1
ATOM 881 C CA . GLU A 1 108 ? 23.063 9.516 0.182 1.00 50.59 108 GLU A CA 1
ATOM 882 C C . GLU A 1 108 ? 22.307 9.619 1.522 1.00 50.59 108 GLU A C 1
ATOM 884 O O . GLU A 1 108 ? 22.883 9.370 2.575 1.00 50.59 108 GLU A O 1
ATOM 889 N N . ASP A 1 109 ? 20.979 9.804 1.474 1.00 52.97 109 ASP A N 1
ATOM 890 C CA . ASP A 1 109 ? 20.119 10.061 2.633 1.00 52.97 109 ASP A CA 1
ATOM 891 C C . ASP A 1 109 ? 18.881 9.150 2.753 1.00 52.97 109 ASP A C 1
ATOM 893 O O . ASP A 1 109 ? 17.907 9.488 3.425 1.00 52.97 109 ASP A O 1
ATOM 897 N N . CYS A 1 110 ? 18.853 7.965 2.135 1.00 56.66 110 CYS A N 1
ATOM 898 C CA . CYS A 1 110 ? 17.699 7.081 2.333 1.00 56.66 110 CYS A CA 1
ATOM 899 C C . CYS A 1 110 ? 17.734 6.417 3.727 1.00 56.66 110 CYS A C 1
ATOM 901 O O . CYS A 1 110 ? 18.590 5.573 4.006 1.00 56.66 110 CYS A O 1
ATOM 903 N N . TRP A 1 111 ? 16.767 6.733 4.602 1.00 61.50 111 TRP A N 1
ATOM 904 C CA . TRP A 1 111 ? 16.633 6.181 5.965 1.00 61.50 111 TRP A CA 1
ATOM 905 C C . TRP A 1 111 ? 16.721 4.645 6.022 1.00 61.50 111 TRP A C 1
ATOM 907 O O . TRP A 1 111 ? 17.227 4.055 6.988 1.00 61.50 111 TRP A O 1
ATOM 917 N N . THR A 1 112 ? 16.260 3.962 4.969 1.00 56.47 112 THR A N 1
ATOM 918 C CA . THR A 1 112 ? 16.340 2.499 4.882 1.00 56.47 112 THR A CA 1
ATOM 919 C C . THR A 1 112 ? 17.780 1.979 4.790 1.00 56.47 112 THR A C 1
ATOM 921 O O . THR A 1 112 ? 18.056 0.915 5.354 1.00 56.47 112 THR A O 1
ATOM 924 N N . ASN A 1 113 ? 18.717 2.739 4.211 1.00 58.03 113 ASN A N 1
ATOM 925 C CA . ASN A 1 113 ? 20.149 2.415 4.206 1.00 58.03 113 ASN A CA 1
ATOM 926 C C . ASN A 1 113 ? 20.761 2.550 5.608 1.00 58.03 113 ASN A C 1
ATOM 928 O O . ASN A 1 113 ? 21.566 1.716 6.012 1.00 58.03 113 ASN A O 1
ATOM 932 N N . VAL A 1 114 ? 20.320 3.541 6.389 1.00 55.62 114 VAL A N 1
ATOM 933 C CA . VAL A 1 114 ? 20.827 3.793 7.750 1.00 55.62 114 VAL A CA 1
ATOM 934 C C . VAL A 1 114 ? 20.348 2.728 8.747 1.00 55.62 114 VAL A C 1
ATOM 936 O O . VAL A 1 114 ? 21.087 2.328 9.648 1.00 55.62 114 VAL A O 1
ATOM 939 N N . LYS A 1 115 ? 19.104 2.244 8.612 1.00 59.78 115 LYS A N 1
ATOM 940 C CA . LYS A 1 115 ? 18.486 1.333 9.596 1.00 59.78 115 LYS A CA 1
ATOM 941 C C . LYS A 1 115 ? 18.551 -0.148 9.218 1.00 59.78 115 LYS A C 1
ATOM 943 O O . LYS A 1 115 ? 18.440 -1.007 10.102 1.00 59.78 115 LYS A O 1
ATOM 948 N N . SER A 1 116 ? 18.676 -0.488 7.935 1.00 59.41 116 SER A N 1
ATOM 949 C CA . SER A 1 116 ? 18.665 -1.888 7.509 1.00 59.41 116 SER A CA 1
ATOM 950 C C . SER A 1 116 ? 20.035 -2.547 7.696 1.00 59.41 116 SER A C 1
ATOM 952 O O . SER A 1 116 ? 21.066 -2.040 7.280 1.00 59.41 116 SER A O 1
ATOM 954 N N . ARG A 1 117 ? 20.066 -3.739 8.303 1.00 56.41 117 ARG A N 1
ATOM 955 C CA . ARG A 1 117 ? 21.281 -4.576 8.374 1.00 56.41 117 ARG A CA 1
ATOM 956 C C . ARG A 1 117 ? 21.488 -5.374 7.074 1.00 56.41 117 ARG A C 1
ATOM 958 O O . ARG A 1 117 ? 21.703 -6.580 7.129 1.00 56.41 117 ARG A O 1
ATOM 965 N N . GLY A 1 118 ? 21.300 -4.736 5.915 1.00 56.88 118 GLY A N 1
ATOM 966 C CA . GLY A 1 118 ? 21.479 -5.340 4.583 1.00 56.88 118 GLY A CA 1
ATOM 967 C C . GLY A 1 118 ? 20.362 -6.278 4.096 1.00 56.88 118 GLY A C 1
ATOM 968 O O . GLY A 1 118 ? 20.488 -6.881 3.037 1.00 56.88 118 GLY A O 1
ATOM 969 N N . GLY A 1 119 ? 19.268 -6.432 4.853 1.00 62.75 119 GLY A N 1
ATOM 970 C CA . GLY A 1 119 ? 18.155 -7.328 4.494 1.00 62.75 119 GLY A CA 1
ATOM 971 C C . GLY A 1 119 ? 16.926 -6.643 3.887 1.00 62.75 119 GLY A C 1
ATOM 972 O O . GLY A 1 119 ? 15.999 -7.332 3.459 1.00 62.75 119 GLY A O 1
ATOM 973 N N . LEU A 1 120 ? 16.878 -5.308 3.891 1.00 72.38 120 LEU A N 1
ATOM 974 C CA . LEU A 1 120 ? 15.735 -4.548 3.390 1.00 72.38 120 LEU A CA 1
ATOM 975 C C . LEU A 1 120 ? 16.037 -4.070 1.973 1.00 72.38 120 LEU A C 1
ATOM 977 O O . LEU A 1 120 ? 17.071 -3.457 1.738 1.00 72.38 120 LEU A O 1
ATOM 981 N N . LYS A 1 121 ? 15.147 -4.386 1.033 1.00 84.50 121 LYS A N 1
ATOM 982 C CA . LYS A 1 121 ? 15.320 -4.026 -0.375 1.00 84.50 121 LYS A CA 1
ATOM 983 C C . LYS A 1 121 ? 14.606 -2.719 -0.674 1.00 84.50 121 LYS A C 1
ATOM 985 O O . LYS A 1 121 ? 13.495 -2.521 -0.192 1.00 84.50 121 LYS A O 1
ATOM 990 N N . LEU A 1 122 ? 15.207 -1.869 -1.495 1.00 88.12 122 LEU A N 1
ATOM 991 C CA . LEU A 1 122 ? 14.579 -0.620 -1.904 1.00 88.12 122 LEU A CA 1
ATOM 992 C C . LEU A 1 122 ? 13.477 -0.914 -2.944 1.00 88.12 122 LEU A C 1
ATOM 994 O O . LEU A 1 122 ? 13.735 -1.660 -3.890 1.00 88.12 122 LEU A O 1
ATOM 998 N N . PRO A 1 123 ? 12.243 -0.416 -2.773 1.00 92.69 123 PRO A N 1
ATOM 999 C CA . PRO A 1 123 ? 11.159 -0.629 -3.730 1.00 92.69 123 PRO A CA 1
ATOM 1000 C C . PRO A 1 123 ? 11.357 0.183 -5.013 1.00 92.69 123 PRO A C 1
ATOM 1002 O O . PRO A 1 123 ? 11.887 1.290 -4.970 1.00 92.69 123 PRO A O 1
ATOM 1005 N N . SER A 1 124 ? 10.897 -0.347 -6.147 1.00 93.75 124 SER A N 1
ATOM 1006 C CA . SER A 1 124 ? 10.833 0.398 -7.407 1.00 93.75 124 SER A CA 1
ATOM 1007 C C . SER A 1 124 ? 9.785 1.514 -7.355 1.00 93.75 124 SER A C 1
ATOM 1009 O O . SER A 1 124 ? 8.860 1.488 -6.536 1.00 93.75 124 SER A O 1
ATOM 1011 N N . ASN A 1 125 ? 9.906 2.487 -8.262 1.00 92.12 125 ASN A N 1
ATOM 1012 C CA . ASN A 1 125 ? 8.987 3.627 -8.335 1.00 92.12 125 ASN A CA 1
ATOM 1013 C C . ASN A 1 125 ? 7.535 3.170 -8.541 1.00 92.12 125 ASN A C 1
ATOM 1015 O O . ASN A 1 125 ? 6.641 3.660 -7.857 1.00 92.12 125 ASN A O 1
ATOM 1019 N N . ASN A 1 126 ? 7.308 2.157 -9.386 1.00 94.81 126 ASN A N 1
ATOM 1020 C CA . ASN A 1 126 ? 5.974 1.593 -9.607 1.00 94.81 126 ASN A CA 1
ATOM 1021 C C . ASN A 1 126 ? 5.386 0.979 -8.332 1.00 94.81 126 ASN A C 1
ATOM 1023 O O . ASN A 1 126 ? 4.200 1.146 -8.050 1.00 94.81 126 ASN A O 1
ATOM 1027 N N . LEU A 1 127 ? 6.201 0.285 -7.530 1.00 95.75 127 LEU A N 1
ATOM 1028 C CA . LEU A 1 127 ? 5.726 -0.271 -6.265 1.00 95.75 127 LEU A CA 1
ATOM 1029 C C . LEU A 1 127 ? 5.395 0.836 -5.255 1.00 95.75 127 LEU A C 1
ATOM 1031 O O . LEU A 1 127 ? 4.385 0.737 -4.558 1.00 95.75 127 LEU A O 1
ATOM 1035 N N . MET A 1 128 ? 6.206 1.895 -5.190 1.00 95.38 128 MET A N 1
ATOM 1036 C CA . MET A 1 128 ? 5.916 3.044 -4.328 1.00 95.38 128 MET A CA 1
ATOM 1037 C C . MET A 1 128 ? 4.656 3.789 -4.766 1.00 95.38 128 MET A C 1
ATOM 1039 O O . MET A 1 128 ? 3.805 4.069 -3.923 1.00 95.38 128 MET A O 1
ATOM 1043 N N . ALA A 1 129 ? 4.470 4.026 -6.065 1.00 94.44 129 ALA A N 1
ATOM 1044 C CA . ALA A 1 129 ? 3.246 4.615 -6.600 1.00 94.44 129 ALA A CA 1
ATOM 1045 C C . ALA A 1 129 ? 2.014 3.768 -6.233 1.00 94.44 129 ALA A C 1
ATOM 1047 O O . ALA A 1 129 ? 1.029 4.293 -5.717 1.00 94.44 129 ALA A O 1
ATOM 1048 N N . ALA A 1 130 ? 2.095 2.440 -6.374 1.00 96.12 130 ALA A N 1
ATOM 1049 C CA . ALA A 1 130 ? 1.011 1.540 -5.978 1.00 96.12 130 ALA A CA 1
ATOM 1050 C C . ALA A 1 130 ? 0.680 1.617 -4.475 1.00 96.12 130 ALA A C 1
ATOM 1052 O O . ALA A 1 130 ? -0.485 1.503 -4.091 1.00 96.12 130 ALA A O 1
ATOM 1053 N N . ILE A 1 131 ? 1.682 1.829 -3.615 1.00 96.38 131 ILE A N 1
ATOM 1054 C CA . ILE A 1 131 ? 1.487 2.034 -2.173 1.00 96.38 131 ILE A CA 1
ATOM 1055 C C . ILE A 1 131 ? 0.813 3.378 -1.883 1.00 96.38 131 ILE A C 1
ATOM 1057 O O . ILE A 1 131 ? -0.079 3.418 -1.034 1.00 96.38 131 ILE A O 1
ATOM 1061 N N . LYS A 1 132 ? 1.187 4.452 -2.591 1.00 95.25 132 LYS A N 1
ATOM 1062 C CA . LYS A 1 132 ? 0.529 5.762 -2.470 1.00 95.25 132 LYS A CA 1
ATOM 1063 C C . LYS A 1 132 ? -0.956 5.658 -2.834 1.00 95.25 132 LYS A C 1
ATOM 1065 O O . LYS A 1 132 ? -1.802 6.001 -2.010 1.00 95.25 132 LYS A O 1
ATOM 1070 N N . PHE A 1 133 ? -1.287 5.056 -3.980 1.00 94.38 133 PHE A N 1
ATOM 1071 C CA . PHE A 1 133 ? -2.686 4.810 -4.365 1.00 94.38 133 PHE A CA 1
ATOM 1072 C C . PHE A 1 133 ? -3.439 3.924 -3.374 1.00 94.38 133 PHE A C 1
ATOM 1074 O O . PHE A 1 133 ? -4.599 4.194 -3.061 1.00 94.38 133 PHE A O 1
ATOM 1081 N N . LEU A 1 134 ? -2.787 2.884 -2.842 1.00 95.81 134 LEU A N 1
ATOM 1082 C CA . LEU A 1 134 ? -3.389 2.069 -1.793 1.00 95.81 134 LEU A CA 1
ATOM 1083 C C . LEU A 1 134 ? -3.735 2.917 -0.566 1.00 95.81 134 LEU A C 1
ATOM 1085 O O . LEU A 1 134 ? -4.806 2.719 -0.005 1.00 95.81 134 LEU A O 1
ATOM 1089 N N . GLU A 1 135 ? -2.866 3.825 -0.124 1.00 95.19 135 GLU A N 1
ATOM 1090 C CA . GLU A 1 135 ? -3.155 4.654 1.049 1.00 95.19 135 GLU A CA 1
ATOM 1091 C C . GLU A 1 135 ? -4.316 5.617 0.802 1.00 95.19 135 GLU A C 1
ATOM 1093 O O . GLU A 1 135 ? -5.189 5.730 1.666 1.00 95.19 135 GLU A O 1
ATOM 1098 N N . ILE A 1 136 ? -4.362 6.247 -0.376 1.00 92.56 136 ILE A N 1
ATOM 1099 C CA . ILE A 1 136 ? -5.462 7.126 -0.793 1.00 92.56 136 ILE A CA 1
ATOM 1100 C C . ILE A 1 136 ? -6.787 6.356 -0.736 1.00 92.56 136 ILE A C 1
ATOM 1102 O O . ILE A 1 136 ? -7.680 6.709 0.038 1.00 92.56 136 ILE A O 1
ATOM 1106 N N . GLU A 1 137 ? -6.892 5.237 -1.459 1.00 92.12 137 GLU A N 1
ATOM 1107 C CA . GLU A 1 137 ? -8.110 4.416 -1.478 1.00 92.12 137 GLU A CA 1
ATOM 1108 C C . GLU A 1 137 ? -8.440 3.837 -0.095 1.00 92.12 137 GLU A C 1
ATOM 1110 O O . GLU A 1 137 ? -9.608 3.751 0.304 1.00 92.12 137 GLU A O 1
ATOM 1115 N N . PHE A 1 138 ? -7.423 3.465 0.689 1.00 93.19 138 PHE A N 1
ATOM 1116 C CA . PHE A 1 138 ? -7.627 2.961 2.041 1.00 93.19 138 PHE A CA 1
ATOM 1117 C C . PHE A 1 138 ? -8.250 4.026 2.942 1.00 93.19 138 PHE A C 1
ATOM 1119 O O . PHE A 1 138 ? -9.217 3.708 3.645 1.00 93.19 138 PHE A O 1
ATOM 1126 N N . LYS A 1 139 ? -7.731 5.259 2.920 1.00 91.25 139 LYS A N 1
ATOM 1127 C CA . LYS A 1 139 ? -8.260 6.401 3.680 1.00 91.25 139 LYS A CA 1
ATOM 1128 C C . LYS A 1 139 ? -9.657 6.790 3.196 1.00 91.25 139 LYS A C 1
ATOM 1130 O O . LYS A 1 139 ? -10.527 6.997 4.035 1.00 91.25 139 LYS A O 1
ATOM 1135 N N . LEU A 1 140 ? -9.920 6.786 1.889 1.00 90.00 140 LEU A N 1
ATOM 1136 C CA . LEU A 1 140 ? -11.252 7.072 1.341 1.00 90.00 140 LEU A CA 1
ATOM 1137 C C . LEU A 1 140 ? -12.314 6.080 1.835 1.00 90.00 140 LEU A C 1
ATOM 1139 O O . LEU A 1 140 ? -13.406 6.474 2.241 1.00 90.00 140 LEU A O 1
ATOM 1143 N N . VAL A 1 141 ? -12.000 4.781 1.842 1.00 89.12 141 VAL A N 1
ATOM 1144 C CA . VAL A 1 141 ? -12.963 3.740 2.242 1.00 89.12 141 VAL A CA 1
ATOM 1145 C C . VAL A 1 141 ? -13.115 3.627 3.760 1.00 89.12 141 VAL A C 1
ATOM 1147 O O . VAL A 1 141 ? -14.192 3.279 4.251 1.00 89.12 141 VAL A O 1
ATOM 1150 N N . ASN A 1 142 ? -12.038 3.843 4.516 1.00 86.12 142 ASN A N 1
ATOM 1151 C CA . ASN A 1 142 ? -11.994 3.503 5.939 1.00 86.12 142 ASN A CA 1
ATOM 1152 C C . ASN A 1 142 ? -11.881 4.700 6.882 1.00 86.12 142 ASN A C 1
ATOM 1154 O O . ASN A 1 142 ? -12.181 4.548 8.071 1.00 86.12 142 ASN A O 1
ATOM 1158 N N . GLY A 1 143 ? -11.417 5.848 6.388 1.00 85.25 143 GLY A N 1
ATOM 1159 C CA . GLY A 1 143 ? -10.955 6.965 7.206 1.00 85.25 143 GLY A CA 1
ATOM 1160 C C . GLY A 1 143 ? -9.994 6.489 8.296 1.00 85.25 143 GLY A C 1
ATOM 1161 O O . GLY A 1 143 ? -9.088 5.686 8.060 1.00 85.25 143 GLY A O 1
ATOM 1162 N N . ASP A 1 144 ? -10.282 6.898 9.530 1.00 81.44 144 ASP A N 1
ATOM 1163 C CA . ASP A 1 144 ? -9.555 6.481 10.731 1.00 81.44 144 ASP A CA 1
ATOM 1164 C C . ASP A 1 144 ? -10.052 5.158 11.334 1.00 81.44 144 ASP A C 1
ATOM 1166 O O . ASP A 1 144 ? -9.846 4.882 12.513 1.00 81.44 144 ASP A O 1
ATOM 1170 N N . ASN A 1 145 ? -10.725 4.289 10.589 1.00 84.62 145 ASN A N 1
ATOM 1171 C CA . ASN A 1 145 ? -11.216 3.018 11.123 1.00 84.62 145 ASN A CA 1
ATOM 1172 C C . ASN A 1 145 ? -10.892 1.854 10.184 1.00 84.62 145 ASN A C 1
ATOM 1174 O O . ASN A 1 145 ? -9.977 1.924 9.370 1.00 84.62 145 ASN A O 1
ATOM 1178 N N . ILE A 1 146 ? -11.561 0.724 10.386 1.00 84.81 146 ILE A N 1
ATOM 1179 C CA . ILE A 1 146 ? -11.647 -0.368 9.420 1.00 84.81 146 ILE A CA 1
ATOM 1180 C C . ILE A 1 146 ? -13.134 -0.561 9.160 1.00 84.81 146 ILE A C 1
ATOM 1182 O O . ILE A 1 146 ? -13.911 -0.741 10.104 1.00 84.81 146 ILE A O 1
ATOM 1186 N N . SER A 1 147 ? -13.538 -0.498 7.892 1.00 81.50 147 SER A N 1
ATOM 1187 C CA . SER A 1 147 ? -14.922 -0.727 7.491 1.00 81.50 147 SER A CA 1
ATOM 1188 C C . SER A 1 147 ? -15.407 -2.080 8.013 1.00 81.50 147 SER A C 1
ATOM 1190 O O . SER A 1 147 ? -14.748 -3.106 7.859 1.00 81.50 147 SER A O 1
ATOM 1192 N N . LYS A 1 148 ? -16.600 -2.099 8.614 1.00 78.12 148 LYS A N 1
ATOM 1193 C CA . LYS A 1 148 ? -17.233 -3.328 9.126 1.00 78.12 148 LYS A CA 1
ATOM 1194 C C . LYS A 1 148 ? -17.891 -4.161 8.019 1.00 78.12 148 LYS A C 1
ATOM 1196 O O . LYS A 1 148 ? -18.546 -5.162 8.307 1.00 78.12 148 LYS A O 1
ATOM 1201 N N . SER A 1 149 ? -17.757 -3.736 6.762 1.00 80.94 149 SER A N 1
ATOM 1202 C CA . SER A 1 149 ? -18.276 -4.469 5.611 1.00 80.94 149 SER A CA 1
ATOM 1203 C C . SER A 1 149 ? -17.600 -5.838 5.476 1.00 80.94 149 SER A C 1
ATOM 1205 O O . SER A 1 149 ? -16.413 -6.019 5.761 1.00 80.94 149 SER A O 1
ATOM 1207 N N . LYS A 1 150 ? -18.371 -6.840 5.040 1.00 85.81 150 LYS A N 1
ATOM 1208 C CA . LYS A 1 150 ? -17.823 -8.171 4.763 1.00 85.81 150 LYS A CA 1
ATOM 1209 C C . LYS A 1 150 ? -16.836 -8.082 3.597 1.00 85.81 150 LYS A C 1
ATOM 1211 O O . LYS A 1 150 ? -17.109 -7.427 2.596 1.00 85.81 150 LYS A O 1
ATOM 1216 N N . GLY A 1 151 ? -15.714 -8.791 3.716 1.00 88.06 151 GLY A N 1
ATOM 1217 C CA . GLY A 1 151 ? -14.750 -8.930 2.621 1.00 88.06 151 GLY A CA 1
ATOM 1218 C C . GLY A 1 151 ? -13.920 -7.678 2.336 1.00 88.06 151 GLY A C 1
ATOM 1219 O O . GLY A 1 151 ? -13.573 -7.446 1.184 1.00 88.06 151 GLY A O 1
ATOM 1220 N N . ILE A 1 152 ? -13.567 -6.893 3.359 1.00 90.06 152 ILE A N 1
ATOM 1221 C CA . ILE A 1 152 ? -12.871 -5.607 3.195 1.00 90.06 152 ILE A CA 1
ATOM 1222 C C . ILE A 1 152 ? -11.624 -5.664 2.301 1.00 90.06 152 ILE A C 1
ATOM 1224 O O . ILE A 1 152 ? -11.454 -4.816 1.433 1.00 90.06 152 ILE A O 1
ATOM 1228 N N . MET A 1 153 ? -10.788 -6.695 2.457 1.00 93.75 153 MET A N 1
ATOM 1229 C CA . MET A 1 153 ? -9.583 -6.860 1.641 1.00 93.75 153 MET A CA 1
ATOM 1230 C C . MET A 1 153 ? -9.943 -7.096 0.172 1.00 93.75 153 MET A C 1
ATOM 1232 O O . MET A 1 153 ? -9.345 -6.486 -0.701 1.00 93.75 153 MET A O 1
ATOM 1236 N N . LYS A 1 154 ? -10.959 -7.925 -0.109 1.00 95.00 154 LYS A N 1
ATOM 1237 C CA . LYS A 1 154 ? -11.435 -8.174 -1.478 1.00 95.00 154 LYS A CA 1
ATOM 1238 C C . LYS A 1 154 ? -11.999 -6.900 -2.106 1.00 95.00 154 LYS A C 1
ATOM 1240 O O . LYS A 1 154 ? -11.701 -6.606 -3.255 1.00 95.00 154 LYS A O 1
ATOM 1245 N N . ASN A 1 155 ? -12.772 -6.130 -1.342 1.00 92.88 155 ASN A N 1
ATOM 1246 C CA . ASN A 1 155 ? -13.332 -4.863 -1.814 1.00 92.88 155 ASN A CA 1
ATOM 1247 C C . ASN A 1 155 ? -12.225 -3.849 -2.125 1.00 92.88 155 ASN A C 1
ATOM 1249 O O . ASN A 1 155 ? -12.301 -3.158 -3.134 1.00 92.88 155 ASN A O 1
ATOM 1253 N N . MET A 1 156 ? -11.187 -3.798 -1.286 1.00 94.75 156 MET A N 1
ATOM 1254 C CA . MET A 1 156 ? -10.028 -2.935 -1.502 1.00 94.75 156 MET A CA 1
ATOM 1255 C C . MET A 1 156 ? -9.222 -3.359 -2.733 1.00 94.75 156 MET A C 1
ATOM 1257 O O . MET A 1 156 ? -8.883 -2.515 -3.549 1.00 94.75 156 MET A O 1
ATOM 1261 N N . ILE A 1 157 ? -8.976 -4.661 -2.913 1.00 96.69 157 ILE A N 1
ATOM 1262 C CA . ILE A 1 157 ? -8.302 -5.191 -4.109 1.00 96.69 157 ILE A CA 1
ATOM 1263 C C . ILE A 1 157 ? -9.084 -4.813 -5.372 1.00 96.69 157 ILE A C 1
ATOM 1265 O O . ILE A 1 157 ? -8.513 -4.251 -6.297 1.00 96.69 157 ILE A O 1
ATOM 1269 N N . ASN A 1 158 ? -10.400 -5.045 -5.385 1.00 95.62 158 ASN A N 1
ATOM 1270 C CA . ASN A 1 158 ? -11.251 -4.734 -6.536 1.00 95.62 158 ASN A CA 1
ATOM 1271 C C . ASN A 1 158 ? -11.271 -3.238 -6.892 1.00 95.62 158 ASN A C 1
ATOM 1273 O O . ASN A 1 158 ? -11.481 -2.903 -8.053 1.00 95.62 158 ASN A O 1
ATOM 1277 N N . ARG A 1 159 ? -11.087 -2.352 -5.904 1.00 93.81 159 ARG A N 1
ATOM 1278 C CA . ARG A 1 159 ? -10.959 -0.904 -6.122 1.00 93.81 159 ARG A CA 1
ATOM 1279 C C . ARG A 1 159 ? -9.579 -0.522 -6.637 1.00 93.81 159 ARG A C 1
ATOM 1281 O O . ARG A 1 159 ? -9.479 0.234 -7.591 1.00 93.81 159 ARG A O 1
ATOM 1288 N N . LEU A 1 160 ? -8.533 -1.069 -6.023 1.00 95.19 160 LEU A N 1
ATOM 1289 C CA . LEU A 1 160 ? -7.156 -0.692 -6.307 1.00 95.19 160 LEU A CA 1
ATOM 1290 C C . LEU A 1 160 ? -6.672 -1.217 -7.663 1.00 95.19 160 LEU A C 1
ATOM 1292 O O . LEU A 1 160 ? -6.084 -0.456 -8.423 1.00 95.19 160 LEU A O 1
ATOM 1296 N N . THR A 1 161 ? -6.926 -2.491 -7.985 1.00 95.62 161 THR A N 1
ATOM 1297 C CA . THR A 1 161 ? -6.423 -3.151 -9.205 1.00 95.62 161 THR A CA 1
ATOM 1298 C C . THR A 1 161 ? -6.634 -2.341 -10.497 1.00 95.62 161 THR A C 1
ATOM 1300 O O . THR A 1 161 ? -5.654 -2.183 -11.222 1.00 95.62 161 THR A O 1
ATOM 1303 N N . PRO A 1 162 ? -7.833 -1.805 -10.818 1.00 95.38 162 PRO A N 1
ATOM 1304 C CA . PRO A 1 162 ? -8.017 -1.014 -12.039 1.00 95.38 162 PRO A CA 1
ATOM 1305 C C . PRO A 1 162 ? -7.265 0.327 -12.020 1.00 95.38 162 PRO A C 1
ATOM 1307 O O . PRO A 1 162 ? -6.830 0.795 -13.068 1.00 95.38 162 PRO A O 1
ATOM 1310 N N . ILE A 1 163 ? -7.074 0.936 -10.844 1.00 92.19 163 ILE A N 1
ATOM 1311 C CA . ILE A 1 163 ? -6.386 2.229 -10.703 1.00 92.19 163 ILE A CA 1
ATOM 1312 C C . ILE A 1 163 ? -4.901 2.074 -11.023 1.00 92.19 163 ILE A C 1
ATOM 1314 O O . ILE A 1 163 ? -4.347 2.890 -11.751 1.00 92.19 163 ILE A O 1
ATOM 1318 N N . ILE A 1 164 ? -4.277 1.004 -10.524 1.00 94.75 164 ILE A N 1
ATOM 1319 C CA . ILE A 1 164 ? -2.830 0.770 -10.639 1.00 94.75 164 ILE A CA 1
ATOM 1320 C C . ILE A 1 164 ? -2.453 -0.205 -11.758 1.00 94.75 164 ILE A C 1
ATOM 1322 O O . ILE A 1 164 ? -1.327 -0.698 -11.787 1.00 94.75 164 ILE A O 1
ATOM 1326 N N . GLN A 1 165 ? -3.379 -0.523 -12.668 1.00 94.44 165 GLN A N 1
ATOM 1327 C CA . GLN A 1 165 ? -3.153 -1.525 -13.713 1.00 94.44 165 GLN A CA 1
ATOM 1328 C C . GLN A 1 165 ? -1.926 -1.192 -14.578 1.00 94.44 165 GLN A C 1
ATOM 1330 O O . GLN A 1 165 ? -1.136 -2.081 -14.892 1.00 94.44 165 GLN A O 1
ATOM 1335 N N . TYR A 1 166 ? -1.737 0.091 -14.895 1.00 91.19 166 TYR A N 1
ATOM 1336 C CA . TYR A 1 166 ? -0.617 0.601 -15.690 1.00 91.19 166 TYR A CA 1
ATOM 1337 C C . TYR A 1 166 ? 0.754 0.386 -15.018 1.00 91.19 166 TYR A C 1
ATOM 1339 O O . TYR A 1 166 ? 1.758 0.190 -15.698 1.00 91.19 166 TYR A O 1
ATOM 1347 N N . LEU A 1 167 ? 0.799 0.298 -13.682 1.00 94.00 167 LEU A N 1
ATOM 1348 C CA . LEU A 1 167 ? 2.031 0.051 -12.921 1.00 94.00 167 LEU A CA 1
ATOM 1349 C C . LEU A 1 167 ? 2.536 -1.396 -13.043 1.00 94.00 167 LEU A C 1
ATOM 1351 O O . LEU A 1 167 ? 3.633 -1.701 -12.571 1.00 94.00 167 LEU A O 1
ATOM 1355 N N . SER A 1 168 ? 1.752 -2.287 -13.667 1.00 94.12 168 SER A N 1
ATOM 1356 C CA . SER A 1 168 ? 2.109 -3.688 -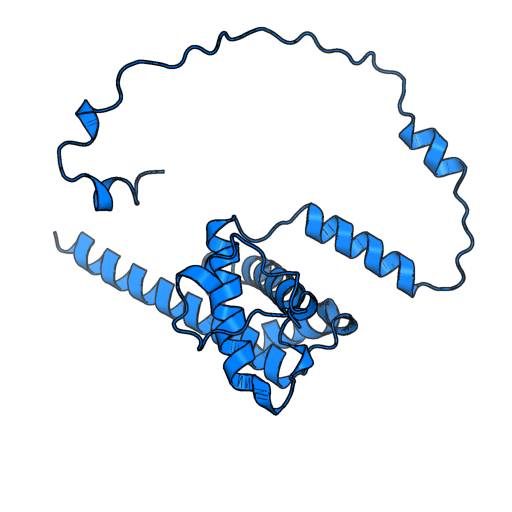13.932 1.00 94.12 168 SER A CA 1
ATOM 1357 C C . SER A 1 168 ? 2.472 -4.491 -12.672 1.00 94.12 168 SER A C 1
ATOM 1359 O O . SER A 1 168 ? 3.278 -5.421 -12.711 1.00 94.12 168 SER A O 1
ATOM 1361 N N . ILE A 1 169 ? 1.861 -4.154 -11.530 1.00 96.69 169 ILE A N 1
ATOM 1362 C CA . ILE A 1 169 ? 2.085 -4.861 -10.263 1.00 96.69 169 ILE A CA 1
ATOM 1363 C C . ILE A 1 169 ? 1.354 -6.216 -10.282 1.00 96.69 169 ILE A C 1
ATOM 1365 O O . ILE A 1 169 ? 0.138 -6.251 -10.479 1.00 96.69 169 ILE A O 1
ATOM 1369 N N . PRO A 1 170 ? 2.040 -7.349 -10.028 1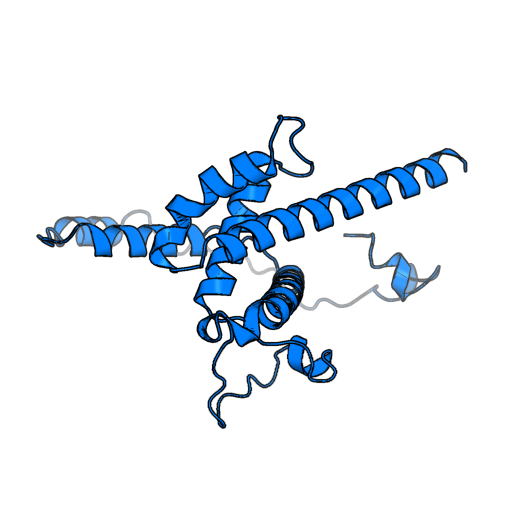.00 97.62 170 PRO A N 1
ATOM 1370 C CA . PRO A 1 170 ? 1.400 -8.662 -10.030 1.00 97.62 170 PRO A CA 1
ATOM 1371 C C . PRO A 1 170 ? 0.285 -8.782 -8.984 1.00 97.62 170 PRO A C 1
ATOM 1373 O O . PRO A 1 170 ? 0.436 -8.340 -7.844 1.00 97.62 170 PRO A O 1
ATOM 1376 N N . GLN A 1 171 ? -0.808 -9.473 -9.325 1.00 97.31 171 GLN A N 1
ATOM 1377 C CA . GLN A 1 171 ? -1.998 -9.563 -8.467 1.00 97.31 171 GLN A CA 1
ATOM 1378 C C . GLN A 1 171 ? -1.700 -10.075 -7.046 1.00 97.31 171 GLN A C 1
ATOM 1380 O O . GLN A 1 171 ? -2.2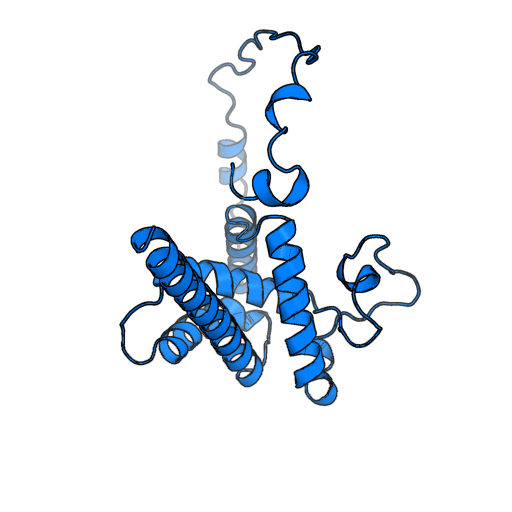11 -9.537 -6.069 1.00 97.31 171 GLN A O 1
ATOM 1385 N N . GLU A 1 172 ? -0.829 -11.073 -6.887 1.00 97.81 172 GLU A N 1
ATOM 1386 C CA . GLU A 1 172 ? -0.482 -11.594 -5.555 1.00 97.81 172 GLU A CA 1
ATOM 1387 C C . GLU A 1 172 ? 0.290 -10.588 -4.680 1.00 97.81 172 GLU A C 1
ATOM 1389 O O . GLU A 1 172 ? 0.234 -10.661 -3.445 1.00 97.81 172 GLU A O 1
ATOM 1394 N N . VAL A 1 173 ? 0.979 -9.632 -5.310 1.00 98.00 173 VAL A N 1
ATOM 1395 C CA . VAL A 1 173 ? 1.666 -8.520 -4.646 1.00 98.00 173 VAL A CA 1
ATOM 1396 C C . VAL A 1 173 ? 0.637 -7.480 -4.212 1.00 98.00 173 VAL A C 1
ATOM 1398 O O . VAL A 1 173 ? 0.672 -7.071 -3.052 1.00 98.00 173 VAL A O 1
ATOM 1401 N N . ILE A 1 174 ? -0.335 -7.144 -5.074 1.00 98.06 174 ILE A N 1
ATOM 1402 C CA . ILE A 1 174 ? -1.490 -6.289 -4.729 1.00 98.06 174 ILE A CA 1
ATOM 1403 C C . ILE A 1 174 ? -2.229 -6.867 -3.519 1.00 98.06 174 ILE A C 1
ATOM 1405 O O . ILE A 1 174 ? -2.462 -6.174 -2.525 1.00 98.06 174 ILE A O 1
ATOM 1409 N N . ASP A 1 175 ? -2.519 -8.167 -3.541 1.00 97.75 175 ASP A N 1
ATOM 1410 C CA . ASP A 1 175 ? -3.161 -8.823 -2.411 1.00 97.75 175 ASP A CA 1
ATOM 1411 C C . ASP A 1 175 ? -2.307 -8.725 -1.136 1.00 97.75 175 ASP A C 1
ATOM 1413 O O . ASP A 1 175 ? -2.829 -8.542 -0.034 1.00 97.75 175 ASP A O 1
ATOM 1417 N N . CYS A 1 176 ? -0.984 -8.881 -1.251 1.00 98.06 176 CYS A N 1
ATOM 1418 C CA . CYS A 1 176 ? -0.074 -8.770 -0.115 1.00 98.06 176 CYS A CA 1
ATOM 1419 C C . CYS A 1 176 ? -0.046 -7.346 0.454 1.00 98.06 176 CYS A C 1
ATOM 1421 O O . CYS A 1 176 ? -0.084 -7.195 1.678 1.00 98.06 176 CYS A O 1
ATOM 1423 N N . LEU A 1 177 ? -0.026 -6.324 -0.402 1.00 97.44 177 LEU A N 1
ATOM 1424 C CA . LEU A 1 177 ? -0.080 -4.911 -0.028 1.00 97.44 177 LEU A CA 1
ATOM 1425 C C . LEU A 1 177 ? -1.345 -4.610 0.784 1.00 97.44 177 LEU A C 1
ATOM 1427 O O . LEU A 1 177 ? -1.263 -4.181 1.939 1.00 97.44 177 LEU A O 1
ATOM 1431 N N . VAL A 1 178 ? -2.511 -4.955 0.230 1.00 96.88 178 VAL A N 1
ATOM 1432 C CA . VAL A 1 178 ? -3.814 -4.751 0.881 1.00 96.88 178 VAL A CA 1
ATOM 1433 C C . VAL A 1 178 ? -3.894 -5.490 2.217 1.00 96.88 178 VAL A C 1
ATOM 1435 O O . VAL A 1 178 ? -4.306 -4.908 3.228 1.00 96.88 178 VAL A O 1
ATOM 1438 N N . ARG A 1 179 ? -3.474 -6.765 2.261 1.00 96.31 179 ARG A N 1
ATOM 1439 C CA . ARG A 1 179 ? -3.443 -7.547 3.509 1.00 96.31 179 ARG A CA 1
ATOM 1440 C C . ARG A 1 179 ? -2.566 -6.864 4.554 1.00 96.31 179 ARG A C 1
ATOM 1442 O O . ARG A 1 179 ? -3.010 -6.662 5.682 1.00 96.31 179 ARG A O 1
ATOM 1449 N N . THR A 1 180 ? -1.346 -6.489 4.175 1.00 96.25 180 THR A N 1
ATOM 1450 C CA . THR A 1 180 ? -0.351 -5.896 5.078 1.00 96.25 180 THR A CA 1
ATOM 1451 C C . THR A 1 180 ? -0.869 -4.595 5.677 1.00 96.25 180 THR A C 1
ATOM 1453 O O . THR A 1 180 ? -0.909 -4.454 6.900 1.00 96.25 180 THR A O 1
ATOM 1456 N N . ARG A 1 181 ? -1.373 -3.682 4.841 1.00 94.56 181 ARG A N 1
ATOM 1457 C CA . ARG A 1 181 ? -1.917 -2.400 5.301 1.00 94.56 181 ARG A CA 1
ATOM 1458 C C . ARG A 1 181 ? -3.132 -2.564 6.217 1.00 94.56 181 ARG A C 1
ATOM 1460 O O . ARG A 1 181 ? -3.256 -1.847 7.215 1.00 94.56 181 ARG A O 1
ATOM 1467 N N . THR A 1 182 ? -3.999 -3.534 5.921 1.00 93.88 182 THR A N 1
ATOM 1468 C CA . THR A 1 182 ? -5.163 -3.858 6.761 1.00 93.88 182 THR A CA 1
ATOM 1469 C C . THR A 1 182 ? -4.732 -4.382 8.134 1.00 93.88 182 THR A C 1
ATOM 1471 O O . THR A 1 182 ? -5.251 -3.928 9.155 1.00 93.88 182 THR A O 1
ATOM 1474 N N . PHE A 1 183 ? -3.753 -5.294 8.188 1.00 93.94 183 PHE A N 1
ATOM 1475 C CA . PHE A 1 183 ? -3.232 -5.823 9.453 1.00 93.94 183 PHE A CA 1
ATOM 1476 C C . PHE A 1 183 ? -2.537 -4.753 10.293 1.00 93.94 183 PHE A C 1
ATOM 1478 O O . PHE A 1 183 ? -2.763 -4.697 11.501 1.00 93.94 183 PHE A O 1
ATOM 1485 N N . ILE A 1 184 ? -1.743 -3.876 9.671 1.00 92.56 184 ILE A N 1
ATOM 1486 C CA . ILE A 1 184 ? -1.118 -2.741 10.364 1.00 92.56 184 ILE A CA 1
ATOM 1487 C C . ILE A 1 184 ? -2.193 -1.877 11.033 1.00 92.56 184 ILE A C 1
ATOM 1489 O O . ILE A 1 184 ? -2.092 -1.594 12.229 1.00 92.56 184 ILE A O 1
ATOM 1493 N N . ARG A 1 185 ? -3.270 -1.525 10.314 1.00 93.06 185 ARG A N 1
ATOM 1494 C CA . ARG A 1 185 ? -4.366 -0.735 10.898 1.00 93.06 185 ARG A CA 1
ATOM 1495 C C . ARG A 1 185 ? -5.056 -1.463 12.041 1.00 93.06 185 ARG A C 1
ATOM 1497 O O . ARG A 1 185 ? -5.277 -0.862 13.087 1.00 93.06 185 ARG A O 1
ATOM 1504 N N . MET A 1 186 ? -5.368 -2.743 11.855 1.00 90.81 186 MET A N 1
ATOM 1505 C CA . MET A 1 186 ? -6.045 -3.548 12.872 1.00 90.81 186 MET A CA 1
ATOM 1506 C C . MET A 1 186 ? -5.211 -3.606 14.156 1.00 90.81 186 MET A C 1
ATOM 1508 O O . MET A 1 186 ? -5.726 -3.406 15.254 1.00 90.81 186 MET A O 1
ATOM 1512 N N . ASN A 1 187 ? -3.900 -3.801 14.017 1.00 92.06 187 ASN A N 1
ATOM 1513 C CA . ASN A 1 187 ? -2.970 -3.813 15.139 1.00 92.06 187 ASN A CA 1
ATOM 1514 C C . ASN A 1 187 ? -2.900 -2.453 15.845 1.00 92.06 187 ASN A C 1
ATOM 1516 O O . ASN A 1 187 ? -2.875 -2.410 17.075 1.00 92.06 187 ASN A O 1
ATOM 1520 N N . ASN A 1 188 ? -2.905 -1.350 15.095 1.00 90.25 188 ASN A N 1
ATOM 1521 C CA . ASN A 1 188 ? -2.906 -0.005 15.670 1.00 90.25 188 ASN A CA 1
ATOM 1522 C C . ASN A 1 188 ? -4.196 0.281 16.451 1.00 90.25 188 ASN A C 1
ATOM 1524 O O . ASN A 1 188 ? -4.121 0.742 17.589 1.00 90.25 188 ASN A O 1
ATOM 1528 N N . LEU A 1 189 ? -5.359 -0.073 15.898 1.00 90.12 189 LEU A N 1
ATOM 1529 C CA . LEU A 1 189 ? -6.648 0.047 16.589 1.00 90.12 189 LEU A CA 1
ATOM 1530 C C . LEU A 1 189 ? -6.681 -0.801 17.869 1.00 90.12 189 LEU A C 1
ATOM 1532 O O . LEU A 1 189 ? -7.098 -0.326 18.923 1.00 90.12 189 LEU A O 1
ATOM 1536 N N . ASN A 1 190 ? -6.172 -2.035 17.819 1.00 89.81 190 ASN A N 1
ATOM 1537 C CA . ASN A 1 190 ? -6.087 -2.898 18.999 1.00 89.81 190 ASN A CA 1
ATOM 1538 C C . ASN A 1 190 ? -5.207 -2.290 20.101 1.00 89.81 190 ASN A C 1
ATOM 1540 O O . ASN A 1 190 ? -5.573 -2.343 21.275 1.00 89.81 190 ASN A O 1
ATOM 1544 N N . LYS A 1 191 ? -4.072 -1.676 19.743 1.00 90.44 191 LYS A N 1
ATOM 1545 C CA . LYS A 1 191 ? -3.202 -0.980 20.705 1.00 90.44 191 LYS A CA 1
ATOM 1546 C C . LYS A 1 191 ? -3.904 0.217 21.352 1.00 90.44 191 LYS A C 1
ATOM 1548 O O . LYS A 1 191 ? -3.802 0.366 22.567 1.00 90.44 191 LYS A O 1
ATOM 1553 N N . GLN A 1 192 ? -4.646 1.009 20.576 1.00 89.81 192 GLN A N 1
ATOM 1554 C CA . GLN A 1 192 ? -5.433 2.142 21.086 1.00 89.81 192 GLN A CA 1
ATOM 1555 C C . GLN A 1 192 ? -6.517 1.680 22.073 1.00 89.81 192 GLN A C 1
ATOM 1557 O O . GLN A 1 192 ? -6.623 2.192 23.184 1.00 89.81 192 GLN A O 1
ATOM 1562 N N . LEU A 1 193 ? -7.257 0.619 21.736 1.00 88.06 193 LEU A N 1
ATOM 1563 C CA . LEU A 1 193 ? -8.265 0.047 22.636 1.00 88.06 193 LEU A CA 1
ATOM 1564 C C . LEU A 1 193 ? -7.669 -0.428 23.967 1.00 88.06 193 LEU A C 1
ATOM 1566 O O . LEU A 1 193 ? -8.315 -0.339 25.013 1.00 88.06 193 LEU A O 1
ATOM 1570 N N . ILE A 1 194 ? -6.451 -0.971 23.933 1.00 88.44 194 ILE A N 1
ATOM 1571 C CA . ILE A 1 194 ? -5.736 -1.399 25.135 1.00 88.44 194 ILE A CA 1
ATOM 1572 C C . ILE A 1 194 ? -5.314 -0.179 25.962 1.00 88.44 194 ILE A C 1
ATOM 1574 O O . ILE A 1 194 ? -5.587 -0.159 27.163 1.00 88.44 194 ILE A O 1
ATOM 1578 N N . SER A 1 195 ? -4.708 0.847 25.352 1.00 87.88 195 SER A N 1
ATOM 1579 C CA . SER A 1 195 ? -4.299 2.061 26.074 1.00 87.88 195 SER A CA 1
ATOM 1580 C C . SER A 1 195 ? -5.479 2.767 26.737 1.00 87.88 195 SER A C 1
ATOM 1582 O O . SER A 1 195 ? -5.386 3.140 27.906 1.00 87.88 195 SER A O 1
ATOM 1584 N N . ASP A 1 196 ? -6.616 2.859 26.051 1.00 87.56 196 ASP A N 1
ATOM 1585 C CA . ASP A 1 196 ? -7.814 3.526 26.567 1.00 87.56 196 ASP A CA 1
ATOM 1586 C C . ASP A 1 196 ? -8.391 2.801 27.787 1.00 87.56 196 ASP A C 1
ATOM 1588 O O . ASP A 1 196 ? -8.846 3.427 28.747 1.00 87.56 196 ASP A O 1
ATOM 1592 N N . LYS A 1 197 ? -8.333 1.463 27.793 1.00 84.31 197 LYS A N 1
ATOM 1593 C CA . LYS A 1 197 ? -8.733 0.649 28.950 1.00 84.31 197 LYS A CA 1
ATOM 1594 C C . LYS A 1 197 ? -7.833 0.881 30.162 1.00 84.31 197 LYS A C 1
ATOM 1596 O O . LYS A 1 197 ? -8.334 0.840 31.283 1.00 84.31 197 LYS A O 1
ATOM 1601 N N . TYR A 1 198 ? -6.534 1.101 29.961 1.00 77.19 198 TYR A N 1
ATOM 1602 C CA . TYR A 1 198 ? -5.612 1.409 31.057 1.00 77.19 198 TYR A CA 1
ATOM 1603 C C . TYR A 1 198 ? -5.829 2.815 31.620 1.00 77.19 198 TYR A C 1
ATOM 1605 O O . TYR A 1 198 ? -5.753 2.985 32.833 1.00 77.19 198 TYR A O 1
ATOM 1613 N N . GLN A 1 199 ? -6.142 3.800 30.772 1.00 73.62 199 GLN A N 1
ATOM 1614 C CA . GLN A 1 199 ? -6.419 5.169 31.221 1.00 73.62 199 GLN A CA 1
ATOM 1615 C C . GLN A 1 199 ? -7.734 5.269 32.006 1.00 73.62 199 GLN A C 1
ATOM 1617 O O . GLN A 1 199 ? -7.777 5.951 33.017 1.00 73.62 199 GLN A O 1
ATOM 1622 N N . LYS A 1 200 ? -8.781 4.527 31.617 1.00 68.00 200 LYS A N 1
ATOM 1623 C CA . LYS A 1 200 ? -10.074 4.498 32.337 1.00 68.00 200 LYS A CA 1
ATOM 1624 C C . LYS A 1 200 ? -10.041 3.797 33.704 1.00 68.00 200 LYS A C 1
ATOM 1626 O O . LYS A 1 200 ? -11.036 3.833 34.419 1.00 68.00 200 LYS A O 1
ATOM 1631 N N . LYS A 1 201 ? -8.957 3.086 34.030 1.00 62.56 201 LYS A N 1
ATOM 1632 C CA . LYS A 1 201 ? -8.772 2.391 35.318 1.00 62.56 201 LYS A CA 1
ATOM 1633 C C . LYS A 1 201 ? -7.972 3.205 36.343 1.00 62.56 201 LYS A C 1
ATOM 1635 O O . LYS A 1 201 ? -7.818 2.728 37.465 1.00 62.56 201 LYS A O 1
ATOM 1640 N N . LYS A 1 202 ? -7.426 4.356 35.949 1.00 50.31 202 LYS A N 1
ATOM 1641 C CA . LYS A 1 202 ? -6.796 5.330 36.847 1.00 50.31 202 LYS A CA 1
ATOM 1642 C C . LYS A 1 202 ? -7.809 6.393 37.238 1.00 50.31 202 LYS A C 1
ATOM 1644 O O . LYS A 1 202 ? -7.667 6.893 38.371 1.00 50.31 202 LYS A O 1
#